Protein AF-A0A5B9DXN9-F1 (afdb_monomer_lite)

pLDDT: mean 84.7, std 13.84, range [28.3, 97.69]

Organism: NCBI:txid582702

Radius of gyration: 28.07 Å; chains: 1; bounding box: 74×49×85 Å

Secondary structure (DSSP, 8-state):
------------EEEEEEEEEE-SSSS-EEEE----S--HHHHHHHHHHHHHHHT-S--EEEEES-TTSHHHHHHHHHTT-S-TTTTSHHHHHHHHHHHHHHHHHHHHHHH-TTS-------EEEEEEEEEETTEEEEEEEEEEEEEEEETTTTEEEEEE-SSS--EEEEEEEE-TTS-EEEEEEEESSSS--HIIIIIIS-EEESS-HHHHHHHHHHHHHHHHTTHHHH-HHHHHHHHHHHHHHHTS-S-EEHHHHHIIIIIT---SSHHHHHHHHHHHHHHHTHHHHHT--SEE---GGG-S-PEEEEEEETTEEEEEETT-TTGGGTEEEEE-TTS-EEEEE--TTTGGGS----TT--

Foldseek 3Di:
DDDPPPDPPPWFWLEKWKWKAFQDDPDGDTGTDPCVPPDVVVVVLVVVVVVVVVPDLAWFWWDAPDCPDLLNVLLLLCLVPVYCVVSVSVVSLSVLVNVLVNVVVVVVCVVPVDDDDDPTFTWMWMWIWIDDDQWIKIKIKTWTWDWDQDPVVRDIDTGADSPPIFMKMWMWIQHNVRDTDIIIIDGPDLDPDCSVCCRSNNIDGPDALLRLLLQLLVLLLVLLVVVCVVDVVLNVQLNVLSLVVLLAQDKDQQLVVLCVRQVPDDDPDDVVVVCSVVSSVVSSCCCVVRVHGRIHGRDNVSHQWDWDWDDPDPPDIDIDTDPDPPCCVAWHWDAQPVRHIDIDGPDVPCCVVDDDDDSPDD

Sequence (362 aa):
MNSVATVPMGIKIFSSTLHHIVLEGTSPSCTAVDTSAKHAALETYLDQLRQEIEARPQSRAYQLVSTTTEFATCLQATSKALDLTVNGLHDVLANRLFRTEVDAEEKYQNLRRKEHGNHLKKGSFVQILYADGADITYLGIKVEHERFLDEVNFTFRTGLGEEHKIYKACKVTVKADGTIGSVLVFDTNATPAVYWWKQMWELSPLRSDAFNTERAIKAVVKALAPIKKLSSSDYTLLRNTTIAAFKQSTPMRFDDFVTRTFANYEPLHEPLREKLPELTTKLRALPETKGFDGDFTPVPSAVPFHRVKVDVGNGVEISYDEGMSGLSSKIWASRMRDGRPVLVLDAPDAAKKFPEKLWDEA

Structure (mmCIF, N/CA/C/O backbone):
data_AF-A0A5B9DXN9-F1
#
_entry.id   AF-A0A5B9DXN9-F1
#
loop_
_atom_site.group_PDB
_atom_site.id
_atom_site.type_symbol
_atom_site.label_atom_id
_atom_site.label_alt_id
_atom_site.label_comp_id
_atom_site.label_asym_id
_atom_site.label_entity_id
_atom_site.label_seq_id
_atom_site.pdbx_PDB_ins_code
_atom_site.Cartn_x
_atom_site.Cartn_y
_atom_site.Cartn_z
_atom_site.occupancy
_atom_site.B_iso_or_equiv
_atom_site.auth_seq_id
_atom_site.auth_comp_id
_atom_site.auth_asym_id
_atom_site.auth_atom_id
_atom_site.pdbx_PDB_model_num
ATOM 1 N N . MET A 1 1 ? 16.938 32.667 17.013 1.00 35.41 1 MET A N 1
ATOM 2 C CA . MET A 1 1 ? 17.897 31.621 16.599 1.00 35.41 1 MET A CA 1
ATOM 3 C C . MET A 1 1 ? 17.384 31.051 15.296 1.00 35.41 1 MET A C 1
ATOM 5 O O . MET A 1 1 ? 16.265 30.557 15.268 1.00 35.41 1 MET A O 1
ATOM 9 N N . ASN A 1 2 ? 18.137 31.259 14.219 1.00 29.23 2 ASN A N 1
ATOM 10 C CA . ASN A 1 2 ? 17.716 30.935 12.861 1.00 29.23 2 ASN A CA 1
ATOM 11 C C . ASN A 1 2 ? 17.572 29.420 12.704 1.00 29.23 2 ASN A C 1
ATOM 13 O O . ASN A 1 2 ? 18.536 28.679 12.879 1.00 29.23 2 ASN A O 1
ATOM 17 N N . SER A 1 3 ? 16.355 28.988 12.381 1.00 28.30 3 SER A N 1
ATOM 18 C CA . SER A 1 3 ? 16.062 27.643 11.901 1.00 28.30 3 SER A CA 1
ATOM 19 C C . SER A 1 3 ? 16.788 27.473 10.568 1.00 28.30 3 SER A C 1
ATOM 21 O O . SER A 1 3 ? 16.412 28.087 9.569 1.00 28.30 3 SER A O 1
ATOM 23 N N . VAL A 1 4 ? 17.855 26.678 10.572 1.00 31.52 4 VAL A N 1
ATOM 24 C CA . VAL A 1 4 ? 18.494 26.189 9.353 1.00 31.52 4 VAL A CA 1
ATOM 25 C C . VAL A 1 4 ? 17.459 25.314 8.659 1.00 31.52 4 VAL A C 1
ATOM 27 O O . VAL A 1 4 ? 17.190 24.200 9.099 1.00 31.52 4 VAL A O 1
ATOM 30 N N . ALA A 1 5 ? 16.840 25.845 7.607 1.00 31.92 5 ALA A N 1
ATOM 31 C CA . ALA A 1 5 ? 16.089 25.033 6.670 1.00 31.92 5 ALA A CA 1
ATOM 32 C C . ALA A 1 5 ? 17.080 24.034 6.064 1.00 31.92 5 ALA A C 1
ATOM 34 O O . ALA A 1 5 ? 17.972 24.408 5.301 1.00 31.92 5 ALA A O 1
ATOM 35 N N . THR A 1 6 ? 16.974 22.772 6.468 1.00 28.53 6 THR A N 1
ATOM 36 C CA . THR A 1 6 ? 17.652 21.665 5.805 1.00 28.53 6 THR A CA 1
ATOM 37 C C . THR A 1 6 ? 17.134 21.610 4.376 1.00 28.53 6 THR A C 1
ATOM 39 O O . THR A 1 6 ? 16.012 21.175 4.130 1.00 28.53 6 THR A O 1
ATOM 42 N N . VAL A 1 7 ? 17.945 22.096 3.435 1.00 30.03 7 VAL A N 1
ATOM 43 C CA . VAL A 1 7 ? 17.778 21.807 2.010 1.00 30.03 7 VAL A CA 1
ATOM 44 C C . VAL A 1 7 ? 17.730 20.280 1.891 1.00 30.03 7 VAL A C 1
ATOM 46 O O . VAL A 1 7 ? 18.654 19.631 2.393 1.00 30.03 7 VAL A O 1
ATOM 49 N N . PRO A 1 8 ? 16.683 19.677 1.301 1.00 37.50 8 PRO A N 1
ATOM 50 C CA . PRO A 1 8 ? 16.667 18.238 1.090 1.00 37.50 8 PRO A CA 1
ATOM 51 C C . PRO A 1 8 ? 17.896 17.892 0.247 1.00 37.50 8 PRO A C 1
ATOM 53 O O . PRO A 1 8 ? 18.073 18.459 -0.832 1.00 37.50 8 PRO A O 1
ATOM 56 N N . MET A 1 9 ? 18.779 17.019 0.744 1.00 41.84 9 MET A N 1
ATOM 57 C CA . MET A 1 9 ? 19.831 16.449 -0.098 1.00 41.84 9 MET A CA 1
ATOM 58 C C . MET A 1 9 ? 19.139 15.838 -1.317 1.00 41.84 9 MET A C 1
ATOM 60 O O . MET A 1 9 ? 18.334 14.921 -1.167 1.00 41.84 9 MET A O 1
ATOM 64 N N . GLY A 1 10 ? 19.402 16.385 -2.505 1.00 55.44 10 GLY A N 1
ATOM 65 C CA . GLY A 1 10 ? 18.829 15.871 -3.742 1.00 55.44 10 GLY A CA 1
ATOM 66 C C . GLY A 1 10 ? 19.171 14.392 -3.888 1.00 55.44 10 GLY A C 1
ATOM 67 O O . GLY A 1 10 ? 20.338 14.006 -3.786 1.00 55.44 10 GLY A O 1
ATOM 68 N N . ILE A 1 11 ? 18.150 13.565 -4.092 1.00 65.94 11 ILE A N 1
ATOM 69 C CA . ILE A 1 11 ? 18.313 12.134 -4.332 1.00 65.94 11 ILE A CA 1
ATOM 70 C C . ILE A 1 11 ? 19.124 11.949 -5.617 1.00 65.94 11 ILE A C 1
ATOM 72 O O . ILE A 1 11 ? 18.775 12.467 -6.678 1.00 65.94 11 ILE A O 1
ATOM 76 N N . LYS A 1 12 ? 20.246 11.233 -5.518 1.00 79.88 12 LYS A N 1
ATOM 77 C CA . LYS A 1 12 ? 21.150 10.997 -6.647 1.00 79.88 12 LYS A CA 1
ATOM 78 C C . LYS A 1 12 ? 20.687 9.764 -7.418 1.00 79.88 12 LYS A C 1
ATOM 80 O O . LYS A 1 12 ? 20.882 8.643 -6.951 1.00 79.88 12 LYS A O 1
ATOM 85 N N . ILE A 1 13 ? 20.116 9.966 -8.604 1.00 84.69 13 ILE A N 1
ATOM 86 C CA . ILE A 1 13 ? 19.835 8.879 -9.551 1.00 84.69 13 ILE A CA 1
ATOM 87 C C . ILE A 1 13 ? 21.163 8.394 -10.143 1.00 84.69 13 ILE A C 1
ATOM 89 O O . ILE A 1 13 ? 21.955 9.187 -10.651 1.00 84.69 13 ILE A O 1
ATOM 93 N N . PHE A 1 14 ? 21.422 7.092 -10.042 1.00 86.19 14 PHE A N 1
ATOM 94 C CA . PHE A 1 14 ? 22.599 6.442 -10.616 1.00 86.19 14 PHE A CA 1
ATOM 95 C C . PHE A 1 14 ? 22.362 6.024 -12.065 1.00 86.19 14 PHE A C 1
ATOM 97 O O . PHE A 1 14 ? 23.221 6.238 -12.913 1.00 86.19 14 PHE A O 1
ATOM 104 N N . SER A 1 15 ? 21.203 5.426 -12.343 1.00 89.31 15 SER A N 1
ATOM 105 C CA . SER A 1 15 ? 20.877 4.870 -13.654 1.00 89.31 15 SER A CA 1
ATOM 106 C C . SER A 1 15 ? 19.364 4.766 -13.819 1.00 89.31 15 SER A C 1
ATOM 108 O O . SER A 1 15 ? 18.650 4.460 -12.861 1.00 89.31 15 SER A O 1
ATOM 110 N N . SER A 1 16 ? 18.869 5.012 -15.030 1.00 90.94 16 SER A N 1
ATOM 111 C CA . SER A 1 16 ? 17.470 4.795 -15.390 1.00 90.94 16 SER A CA 1
ATOM 112 C C . SER A 1 16 ? 17.365 4.190 -16.782 1.00 90.94 16 SER A C 1
ATOM 114 O O . SER A 1 16 ? 18.140 4.545 -17.664 1.00 90.94 16 SER A O 1
ATOM 116 N N . THR A 1 17 ? 16.392 3.308 -16.990 1.00 92.25 17 THR A N 1
ATOM 117 C CA . THR A 1 17 ? 16.105 2.702 -18.300 1.00 92.25 17 THR A CA 1
ATOM 118 C C . THR A 1 17 ? 14.606 2.695 -18.565 1.00 92.25 17 THR A C 1
ATOM 120 O O . THR A 1 17 ? 13.801 2.723 -17.627 1.00 92.25 17 THR A O 1
ATOM 123 N N . LEU A 1 18 ? 14.238 2.676 -19.845 1.00 93.44 18 LEU A N 1
ATOM 124 C CA . LEU A 1 18 ? 12.853 2.641 -20.289 1.00 93.44 18 LEU A CA 1
ATOM 125 C C . LEU A 1 18 ? 12.692 1.609 -21.405 1.00 93.44 18 LEU A C 1
ATOM 127 O O . LEU A 1 18 ? 13.433 1.622 -22.386 1.00 93.44 18 LEU A O 1
ATOM 131 N N . HIS A 1 19 ? 11.674 0.763 -21.284 1.00 94.69 19 HIS A N 1
ATOM 132 C CA . HIS A 1 19 ? 11.252 -0.167 -22.328 1.00 94.69 19 HIS A CA 1
ATOM 133 C C . HIS A 1 19 ? 9.804 0.091 -22.706 1.00 94.69 19 HIS A C 1
ATOM 135 O O . HIS A 1 19 ? 8.950 0.247 -21.834 1.00 94.69 19 HIS A O 1
ATOM 141 N N . HIS A 1 20 ? 9.507 0.079 -24.000 1.00 93.00 20 HIS A N 1
ATOM 142 C CA . HIS A 1 20 ? 8.130 -0.017 -24.466 1.00 93.00 20 HIS A CA 1
ATOM 143 C C . HIS A 1 20 ? 7.662 -1.464 -24.393 1.00 93.00 20 HIS A C 1
ATOM 145 O O . HIS A 1 20 ? 8.312 -2.369 -24.919 1.00 93.00 20 HIS A O 1
ATOM 151 N N . ILE A 1 21 ? 6.507 -1.653 -23.762 1.00 91.38 21 ILE A N 1
ATOM 152 C CA . ILE A 1 21 ? 5.811 -2.928 -23.659 1.00 91.38 21 ILE A CA 1
ATOM 153 C C . ILE A 1 21 ? 4.545 -2.815 -24.502 1.00 91.38 21 ILE A C 1
ATOM 155 O O . ILE A 1 21 ? 3.635 -2.038 -24.197 1.00 91.38 21 ILE A O 1
ATOM 159 N N . VAL A 1 22 ? 4.504 -3.579 -25.590 1.00 88.12 22 VAL A N 1
ATOM 160 C CA . VAL A 1 22 ? 3.376 -3.614 -26.520 1.00 88.12 22 VAL A CA 1
ATOM 161 C C . VAL A 1 22 ? 2.831 -5.032 -26.551 1.00 88.12 22 VAL A C 1
ATOM 163 O O . VAL A 1 22 ? 3.507 -5.947 -27.013 1.00 88.12 22 VAL A O 1
ATOM 166 N N . LEU A 1 23 ? 1.612 -5.209 -26.043 1.00 82.94 23 LEU A N 1
ATOM 167 C CA . LEU A 1 23 ? 0.975 -6.524 -25.920 1.00 82.94 23 LEU A CA 1
ATOM 168 C C . LEU A 1 23 ? 0.075 -6.888 -27.109 1.00 82.94 23 LEU A C 1
ATOM 170 O O . LEU A 1 23 ? -0.263 -8.054 -27.264 1.00 82.94 23 LEU A O 1
ATOM 174 N N . GLU A 1 24 ? -0.306 -5.930 -27.959 1.00 71.19 24 GLU A N 1
ATOM 175 C CA . GLU A 1 24 ? -1.212 -6.196 -29.085 1.00 71.19 24 GLU A CA 1
ATOM 176 C C . GLU A 1 24 ? -0.649 -5.760 -30.447 1.00 71.19 24 GLU A C 1
ATOM 178 O O . GLU A 1 24 ? 0.327 -5.013 -30.547 1.00 71.19 24 GLU A O 1
ATOM 183 N N . GLY A 1 25 ? -1.329 -6.207 -31.507 1.00 62.28 25 GLY A N 1
ATOM 184 C CA . GLY A 1 25 ? -0.896 -6.123 -32.899 1.00 62.28 25 GLY A CA 1
ATOM 185 C C . GLY A 1 25 ? -0.361 -7.468 -33.389 1.00 62.28 25 GLY A C 1
ATOM 186 O O . GLY A 1 25 ? -0.324 -8.448 -32.652 1.00 62.28 25 GLY A O 1
ATOM 187 N N . THR A 1 26 ? 0.082 -7.529 -34.644 1.00 58.78 26 THR A N 1
ATOM 188 C CA . THR A 1 26 ? 0.712 -8.736 -35.216 1.00 58.78 26 THR A CA 1
ATOM 189 C C . THR A 1 26 ? 2.102 -9.022 -34.639 1.00 58.78 26 THR A C 1
ATOM 191 O O . THR A 1 26 ? 2.708 -10.037 -34.973 1.00 58.78 26 THR A O 1
ATOM 194 N N . SER A 1 27 ? 2.632 -8.118 -33.810 1.00 73.81 27 SER A N 1
ATOM 195 C CA . SER A 1 27 ? 3.999 -8.173 -33.292 1.00 73.81 27 SER A CA 1
ATOM 196 C C . SER A 1 27 ? 4.069 -7.640 -31.854 1.00 73.81 27 SER A C 1
ATOM 198 O O . SER A 1 27 ? 4.521 -6.512 -31.652 1.00 73.81 27 SER A O 1
ATOM 200 N N . PRO A 1 28 ? 3.615 -8.416 -30.850 1.00 84.50 28 PRO A N 1
ATOM 201 C CA . PRO A 1 28 ? 3.902 -8.131 -29.447 1.00 84.50 28 PRO A CA 1
ATOM 202 C C . PRO A 1 28 ? 5.409 -7.972 -29.234 1.00 84.50 28 PRO A C 1
ATOM 204 O O . PRO A 1 28 ? 6.202 -8.738 -29.786 1.00 84.50 28 PRO A O 1
ATOM 207 N N . SER A 1 29 ? 5.818 -6.976 -28.453 1.00 90.00 29 SER A N 1
ATOM 208 C CA . SER A 1 29 ? 7.234 -6.642 -28.321 1.00 90.00 29 SER A CA 1
ATOM 209 C C . SER A 1 29 ? 7.581 -5.982 -26.993 1.00 90.00 29 SER A C 1
ATOM 211 O O . SER A 1 29 ? 6.808 -5.188 -26.452 1.00 90.00 29 SER A O 1
ATOM 213 N N . CYS A 1 30 ? 8.808 -6.240 -26.549 1.00 94.12 30 CYS A N 1
ATOM 214 C CA . CYS A 1 30 ? 9.506 -5.503 -25.507 1.00 94.12 30 CYS A CA 1
ATOM 215 C C . CYS A 1 30 ? 10.743 -4.858 -26.135 1.00 94.12 30 CYS A C 1
ATOM 217 O O . CYS A 1 30 ? 11.644 -5.568 -26.577 1.00 94.12 30 CYS A O 1
ATOM 219 N N . THR A 1 31 ? 10.781 -3.529 -26.216 1.00 93.75 31 THR A N 1
ATOM 220 C CA . THR A 1 31 ? 11.870 -2.807 -26.894 1.00 93.75 31 THR A CA 1
ATOM 221 C C . THR A 1 31 ? 12.465 -1.748 -25.984 1.00 93.75 31 THR A C 1
ATOM 223 O O . THR A 1 31 ? 11.734 -0.878 -25.505 1.00 93.75 31 THR A O 1
ATOM 226 N N . ALA A 1 32 ? 13.781 -1.798 -25.776 1.00 92.06 32 ALA A N 1
ATOM 227 C CA . ALA A 1 32 ? 14.508 -0.740 -25.086 1.00 92.06 32 ALA A CA 1
ATOM 228 C C . ALA A 1 32 ? 14.381 0.577 -25.862 1.00 92.06 32 ALA A C 1
ATOM 230 O O . ALA A 1 32 ? 14.448 0.598 -27.094 1.00 92.06 32 ALA A O 1
ATOM 231 N N . VAL A 1 33 ? 14.172 1.670 -25.137 1.00 89.88 33 VAL A N 1
ATOM 232 C CA . VAL A 1 33 ? 14.182 3.020 -25.693 1.00 89.88 33 VAL A CA 1
ATOM 233 C C . VAL A 1 33 ? 15.567 3.600 -25.479 1.00 89.88 33 VAL A C 1
ATOM 235 O O . VAL A 1 33 ? 16.103 3.551 -24.374 1.00 89.88 33 VAL A O 1
ATOM 238 N N . ASP A 1 34 ? 16.147 4.145 -26.545 1.00 83.19 34 ASP A N 1
ATOM 239 C CA . ASP A 1 34 ? 17.424 4.835 -26.452 1.00 83.19 34 ASP A CA 1
ATOM 240 C C . ASP A 1 34 ? 17.248 6.141 -25.667 1.00 83.19 34 ASP A C 1
ATOM 242 O O . ASP A 1 34 ? 16.656 7.107 -26.147 1.00 83.19 34 ASP A O 1
ATOM 246 N N . THR A 1 35 ? 17.744 6.144 -24.432 1.00 73.69 35 THR A N 1
ATOM 247 C CA . THR A 1 35 ? 17.778 7.311 -23.544 1.00 73.69 35 THR A CA 1
ATOM 248 C C . THR A 1 35 ? 19.193 7.878 -23.408 1.00 73.69 35 THR A C 1
ATOM 250 O O . THR A 1 35 ? 19.470 8.605 -22.455 1.00 73.69 35 THR A O 1
ATOM 253 N N . SER A 1 36 ? 20.119 7.519 -24.309 1.00 67.50 36 SER A N 1
ATOM 254 C CA . SER A 1 36 ? 21.512 7.988 -24.272 1.00 67.50 36 SER A CA 1
ATOM 255 C C . SER A 1 36 ? 21.623 9.500 -24.487 1.00 67.50 36 SER A C 1
ATOM 257 O O . SER A 1 36 ? 22.488 10.158 -23.902 1.00 67.50 36 SER A O 1
ATOM 259 N N . ALA A 1 37 ? 20.705 10.077 -25.266 1.00 66.81 37 ALA A N 1
ATOM 260 C CA . ALA A 1 37 ? 20.494 11.512 -25.296 1.00 66.81 37 ALA A CA 1
ATOM 261 C C . ALA A 1 37 ? 19.808 11.938 -23.990 1.00 66.81 37 ALA A C 1
ATOM 263 O O . ALA A 1 37 ? 18.698 11.503 -23.683 1.00 66.81 37 ALA A O 1
ATOM 264 N N . LYS A 1 38 ? 20.456 12.810 -23.208 1.00 63.28 38 LYS A N 1
ATOM 265 C CA . LYS A 1 38 ? 19.827 13.400 -22.020 1.00 63.28 38 LYS A CA 1
ATOM 266 C C . LYS A 1 38 ? 18.594 14.198 -22.433 1.00 63.28 38 LYS A C 1
ATOM 268 O O . LYS A 1 38 ? 18.701 15.311 -22.949 1.00 63.28 38 LYS A O 1
ATOM 273 N N . HIS A 1 39 ? 17.421 13.631 -22.191 1.00 76.62 39 HIS A N 1
ATOM 274 C CA . HIS A 1 39 ? 16.145 14.287 -22.424 1.00 76.62 39 HIS A CA 1
ATOM 275 C C . HIS A 1 39 ? 15.669 14.918 -21.116 1.00 76.62 39 HIS A C 1
ATOM 277 O O . HIS A 1 39 ? 15.079 14.237 -20.281 1.00 76.62 39 HIS A O 1
ATOM 283 N N . ALA A 1 40 ? 15.890 16.225 -20.946 1.00 80.19 40 ALA A N 1
ATOM 284 C CA . ALA A 1 40 ? 15.520 16.948 -19.721 1.00 80.19 40 ALA A CA 1
ATOM 285 C C . ALA A 1 40 ? 14.042 16.745 -19.315 1.00 80.19 40 ALA A C 1
ATOM 287 O O . ALA A 1 40 ? 13.725 16.629 -18.131 1.00 80.19 40 ALA A O 1
ATOM 288 N N . ALA A 1 41 ? 13.139 16.639 -20.297 1.00 83.06 41 ALA A N 1
ATOM 289 C CA . ALA A 1 41 ? 11.724 16.355 -20.054 1.00 83.06 41 ALA A CA 1
ATOM 290 C C . ALA A 1 41 ? 11.490 14.947 -19.473 1.00 83.06 41 ALA A C 1
ATOM 292 O O . ALA A 1 41 ? 10.690 14.790 -18.555 1.00 83.06 41 ALA A O 1
ATOM 293 N N . LEU A 1 42 ? 12.214 13.934 -19.963 1.00 82.94 42 LEU A N 1
ATOM 294 C CA . LEU A 1 42 ?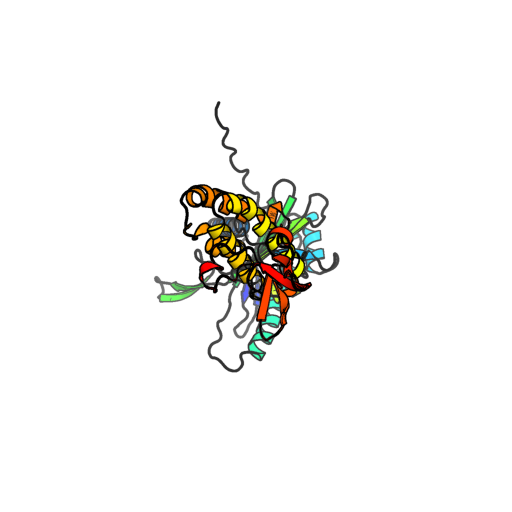 12.125 12.571 -19.438 1.00 82.94 42 LEU A CA 1
ATOM 295 C C . LEU A 1 42 ? 12.680 12.502 -18.012 1.00 82.94 42 LEU A C 1
ATOM 297 O O . LEU A 1 42 ? 12.038 11.921 -17.148 1.00 82.94 42 LEU A O 1
ATOM 301 N N . GLU A 1 43 ? 13.827 13.129 -17.741 1.00 83.56 43 GLU A N 1
ATOM 302 C CA . GLU A 1 43 ? 14.398 13.182 -16.385 1.00 83.56 43 GLU A CA 1
ATOM 303 C C . GLU A 1 43 ? 13.428 13.843 -15.390 1.00 83.56 43 GLU A C 1
ATOM 305 O O . GLU A 1 43 ? 13.188 13.306 -14.309 1.00 83.56 43 GLU A O 1
ATOM 310 N N . THR A 1 44 ? 12.801 14.956 -15.790 1.00 87.44 44 THR A N 1
ATOM 311 C CA . THR A 1 44 ? 11.779 15.648 -14.984 1.00 87.44 44 THR A CA 1
ATOM 312 C C . THR A 1 44 ? 10.579 14.744 -14.703 1.00 87.44 44 THR A C 1
ATOM 314 O O . THR A 1 44 ? 10.150 14.618 -13.557 1.00 87.44 44 THR A O 1
ATOM 317 N N . TYR A 1 45 ? 10.064 14.071 -15.735 1.00 88.19 45 TYR A N 1
ATOM 318 C CA . TYR A 1 45 ? 8.947 13.137 -15.606 1.00 88.19 45 TYR A CA 1
ATOM 319 C C . TYR A 1 45 ? 9.263 11.987 -14.638 1.00 88.19 45 TYR A C 1
ATOM 321 O O . TYR A 1 45 ? 8.444 11.640 -13.785 1.00 88.19 45 TYR A O 1
ATOM 329 N N . LEU A 1 46 ? 10.455 11.395 -14.758 1.00 87.50 46 LEU A N 1
ATOM 330 C CA . LEU A 1 46 ? 10.890 10.277 -13.922 1.00 87.50 46 LEU A CA 1
ATOM 331 C C . LEU A 1 46 ? 11.036 10.681 -12.454 1.00 87.50 46 LEU A C 1
ATOM 333 O O . LEU A 1 46 ? 10.629 9.918 -11.577 1.00 87.50 46 LEU A O 1
ATOM 337 N N . ASP A 1 47 ? 11.571 11.873 -12.179 1.00 86.94 47 ASP A N 1
ATOM 338 C CA . ASP A 1 47 ? 11.687 12.361 -10.805 1.00 86.94 47 ASP A CA 1
ATOM 339 C C . ASP A 1 47 ? 10.317 12.677 -10.192 1.00 86.94 47 ASP A C 1
ATOM 341 O O . ASP A 1 47 ? 10.042 12.258 -9.068 1.00 86.94 47 ASP A O 1
ATOM 345 N N . GLN A 1 48 ? 9.410 13.312 -10.942 1.00 89.75 48 GLN A N 1
ATOM 346 C CA . GLN A 1 48 ? 8.034 13.542 -10.487 1.00 89.75 48 GLN A CA 1
ATOM 347 C C . GLN A 1 48 ? 7.304 12.229 -10.182 1.00 89.75 48 GLN A C 1
ATOM 349 O O . GLN A 1 48 ? 6.674 12.103 -9.134 1.00 89.75 48 GLN A O 1
ATOM 354 N N . LEU A 1 49 ? 7.413 11.232 -11.066 1.00 89.62 49 LEU A N 1
ATOM 355 C CA . LEU A 1 49 ? 6.799 9.918 -10.871 1.00 89.62 49 LEU A CA 1
ATOM 356 C C . LEU A 1 49 ? 7.368 9.203 -9.636 1.00 89.62 49 LEU A C 1
ATOM 358 O O . LEU A 1 49 ? 6.618 8.605 -8.864 1.00 89.62 49 LEU A O 1
ATOM 362 N N . ARG A 1 50 ? 8.685 9.289 -9.413 1.00 90.12 50 ARG A N 1
ATOM 363 C CA . ARG A 1 50 ? 9.341 8.757 -8.211 1.00 90.12 50 ARG A CA 1
ATOM 364 C C . ARG A 1 50 ? 8.814 9.434 -6.943 1.00 90.12 50 ARG A C 1
ATOM 366 O O . ARG A 1 50 ? 8.425 8.732 -6.012 1.00 90.12 50 ARG A O 1
ATOM 373 N N . GLN A 1 51 ? 8.773 10.769 -6.917 1.00 89.62 51 GLN A N 1
ATOM 374 C CA . GLN A 1 51 ? 8.258 11.541 -5.781 1.00 89.62 51 GLN A CA 1
ATOM 375 C C . GLN A 1 51 ? 6.791 11.206 -5.489 1.00 89.62 51 GLN A C 1
ATOM 377 O O . GLN A 1 51 ? 6.420 11.024 -4.332 1.00 89.62 51 GLN A O 1
ATOM 382 N N . GLU A 1 52 ? 5.966 11.068 -6.530 1.00 89.94 52 GLU A N 1
ATOM 383 C CA . GLU A 1 52 ? 4.559 10.692 -6.396 1.00 89.94 52 GLU A CA 1
ATOM 384 C C . GLU A 1 52 ? 4.401 9.318 -5.724 1.00 89.94 52 GLU A C 1
ATOM 386 O O . GLU A 1 52 ? 3.609 9.168 -4.794 1.00 89.94 52 GLU A O 1
ATOM 391 N N . ILE A 1 53 ? 5.189 8.325 -6.153 1.00 88.94 53 ILE A N 1
ATOM 392 C CA . ILE A 1 53 ? 5.182 6.976 -5.570 1.00 88.94 53 ILE A CA 1
ATOM 393 C C . ILE A 1 53 ? 5.650 7.008 -4.111 1.00 88.94 53 ILE A C 1
ATOM 395 O O . ILE A 1 53 ? 5.045 6.362 -3.257 1.00 88.94 53 ILE A O 1
ATOM 399 N N . GLU A 1 54 ? 6.715 7.749 -3.807 1.00 86.19 54 GLU A N 1
ATOM 400 C CA . GLU A 1 54 ? 7.273 7.839 -2.453 1.00 86.19 54 GLU A CA 1
ATOM 401 C C . GLU A 1 54 ? 6.368 8.585 -1.470 1.00 86.19 54 GLU A C 1
ATOM 403 O O . GLU A 1 54 ? 6.352 8.250 -0.287 1.00 86.19 54 GLU A O 1
ATOM 408 N N . ALA A 1 55 ? 5.590 9.557 -1.949 1.00 86.50 55 ALA A N 1
ATOM 409 C CA . ALA A 1 55 ? 4.642 10.302 -1.130 1.00 86.50 55 ALA A CA 1
ATOM 410 C C . ALA A 1 55 ? 3.387 9.490 -0.768 1.00 86.50 55 ALA A C 1
ATOM 412 O O . ALA A 1 55 ? 2.603 9.920 0.084 1.00 86.50 55 ALA A O 1
ATOM 413 N N . ARG A 1 56 ? 3.159 8.326 -1.395 1.00 83.56 56 ARG A N 1
ATOM 414 C CA . ARG A 1 56 ? 1.975 7.515 -1.105 1.00 83.56 56 ARG A CA 1
ATOM 415 C C . ARG A 1 56 ? 2.064 6.911 0.304 1.00 83.56 56 ARG A C 1
ATOM 417 O O . ARG A 1 56 ? 2.940 6.086 0.559 1.00 83.56 56 ARG A O 1
ATOM 424 N N . PRO A 1 57 ? 1.094 7.201 1.197 1.00 71.88 57 PRO A N 1
ATOM 425 C CA . PRO A 1 57 ? 1.019 6.558 2.517 1.00 71.88 57 PRO A CA 1
ATOM 426 C C . PRO A 1 57 ? 0.669 5.065 2.409 1.00 71.88 57 PRO A C 1
ATOM 428 O O . PRO A 1 57 ? 0.800 4.292 3.357 1.00 71.88 57 PRO A O 1
ATOM 431 N N . GLN A 1 58 ? 0.182 4.671 1.237 1.00 69.12 58 GLN A N 1
ATOM 432 C CA . GLN A 1 58 ? -0.228 3.328 0.890 1.00 69.12 58 GLN A CA 1
ATOM 433 C C . GLN A 1 58 ? 0.992 2.496 0.561 1.00 69.12 58 GLN A C 1
ATOM 435 O O . GLN A 1 58 ? 1.682 2.733 -0.428 1.00 69.12 58 GLN A O 1
ATOM 440 N N . SER A 1 59 ? 1.235 1.491 1.383 1.00 77.44 59 SER A N 1
ATOM 441 C CA . SER A 1 59 ? 2.154 0.437 1.017 1.00 77.44 59 SER A CA 1
ATOM 442 C C . SER A 1 59 ? 1.748 -0.858 1.691 1.00 77.44 59 SER A C 1
ATOM 444 O O . SER A 1 59 ? 1.284 -0.892 2.839 1.00 77.44 59 SER A O 1
ATOM 446 N N . ARG A 1 60 ? 1.940 -1.941 0.949 1.00 87.38 60 ARG A N 1
ATOM 447 C CA . ARG A 1 60 ? 1.989 -3.281 1.504 1.00 87.38 60 ARG A CA 1
ATOM 448 C C . ARG A 1 60 ? 3.436 -3.740 1.476 1.00 87.38 60 ARG A C 1
ATOM 450 O O . ARG A 1 60 ? 4.103 -3.596 0.451 1.00 87.38 60 ARG A O 1
ATOM 457 N N . ALA A 1 61 ? 3.913 -4.256 2.606 1.00 90.94 61 ALA A N 1
ATOM 458 C CA . ALA A 1 61 ? 5.261 -4.784 2.715 1.00 90.94 61 ALA A CA 1
ATOM 459 C C . ALA A 1 61 ? 5.323 -6.221 2.192 1.00 90.94 61 ALA A C 1
ATOM 461 O O . ALA A 1 61 ? 4.447 -7.051 2.462 1.00 90.94 61 ALA A O 1
ATOM 462 N N . TYR A 1 62 ? 6.392 -6.519 1.469 1.00 94.06 62 TYR A N 1
ATOM 463 C CA . TYR A 1 62 ? 6.650 -7.821 0.876 1.00 94.06 62 TYR A CA 1
ATOM 464 C C . TYR A 1 62 ? 8.039 -8.325 1.253 1.00 94.06 62 TYR A C 1
ATOM 466 O O . TYR A 1 62 ? 8.875 -7.597 1.786 1.00 94.06 62 TYR A O 1
ATOM 474 N N . GLN A 1 63 ? 8.268 -9.594 0.952 1.00 94.62 63 GLN A N 1
ATOM 475 C CA . GLN A 1 63 ? 9.571 -10.235 1.002 1.00 94.62 63 GLN A CA 1
ATOM 476 C C . GLN A 1 63 ? 9.743 -11.124 -0.230 1.00 94.62 63 GLN A C 1
ATOM 478 O O . GLN A 1 63 ? 8.761 -11.657 -0.759 1.00 94.62 63 GLN A O 1
ATOM 483 N N . LEU A 1 64 ? 10.987 -11.301 -0.670 1.00 94.69 64 LEU A N 1
ATOM 484 C CA . LEU A 1 64 ? 11.324 -12.285 -1.696 1.00 94.69 64 LEU A CA 1
ATOM 485 C C . LEU A 1 64 ? 10.913 -13.683 -1.229 1.00 94.69 64 LEU A C 1
ATOM 487 O O . LEU A 1 64 ? 11.110 -14.035 -0.065 1.00 94.69 64 LEU A O 1
ATOM 491 N N . VAL A 1 65 ? 10.367 -14.495 -2.135 1.00 95.12 65 VAL A N 1
ATOM 492 C CA . VAL A 1 65 ? 10.054 -15.900 -1.813 1.00 95.12 65 VAL A CA 1
ATOM 493 C C . VAL A 1 65 ? 11.313 -16.757 -1.659 1.00 95.12 65 VAL A C 1
ATOM 495 O O . VAL A 1 65 ? 11.294 -17.746 -0.933 1.00 95.12 65 VAL A O 1
ATOM 498 N N . SER A 1 66 ? 12.406 -16.385 -2.332 1.00 93.06 66 SER A N 1
ATOM 499 C CA . SER A 1 66 ? 13.730 -16.998 -2.203 1.00 93.06 66 SER A CA 1
ATOM 500 C C . SER A 1 66 ? 14.816 -15.995 -2.605 1.00 93.06 66 SER A C 1
ATOM 502 O O . SER A 1 66 ? 14.581 -15.089 -3.400 1.00 93.06 66 SER A O 1
ATOM 504 N N . THR A 1 67 ? 16.032 -16.171 -2.094 1.00 89.56 67 THR A N 1
ATOM 505 C CA . THR A 1 67 ? 17.212 -15.371 -2.469 1.00 89.56 67 THR A CA 1
ATOM 506 C C . THR A 1 67 ? 17.803 -15.756 -3.831 1.00 89.56 67 THR A C 1
ATOM 508 O O . THR A 1 67 ? 18.734 -15.102 -4.295 1.00 89.56 67 THR A O 1
ATOM 511 N N . THR A 1 68 ? 17.274 -16.806 -4.466 1.00 91.88 68 THR A N 1
ATOM 512 C CA . THR A 1 68 ? 17.768 -17.384 -5.731 1.00 91.88 68 THR A CA 1
ATOM 513 C C . THR A 1 68 ? 16.785 -17.264 -6.898 1.00 91.88 68 THR A C 1
ATOM 515 O O . THR A 1 68 ? 16.989 -17.875 -7.943 1.00 91.88 68 THR A O 1
ATOM 518 N N . THR A 1 69 ? 15.694 -16.519 -6.725 1.00 93.88 69 THR A N 1
ATOM 519 C CA . THR A 1 69 ? 14.746 -16.219 -7.811 1.00 93.88 69 THR A CA 1
ATOM 520 C C . THR A 1 69 ? 15.372 -15.306 -8.873 1.00 93.88 69 THR A C 1
ATOM 522 O O . THR A 1 69 ? 16.327 -14.599 -8.550 1.00 93.88 69 THR A O 1
ATOM 525 N N . GLU A 1 70 ? 14.803 -15.234 -10.082 1.00 93.00 70 GLU A N 1
ATOM 526 C CA . GLU A 1 70 ? 15.302 -14.357 -11.160 1.00 93.00 70 GLU A CA 1
ATOM 527 C C . GLU A 1 70 ? 15.392 -12.897 -10.685 1.00 93.00 70 GLU A C 1
ATOM 529 O O . GLU A 1 70 ? 16.445 -12.272 -10.818 1.00 93.00 70 GLU A O 1
ATOM 534 N N . PHE A 1 71 ? 14.349 -12.383 -10.018 1.00 93.50 71 PHE A N 1
ATOM 535 C CA . PHE A 1 71 ? 14.356 -11.022 -9.481 1.00 93.50 71 PHE A CA 1
ATOM 536 C C . PHE A 1 71 ? 15.410 -10.820 -8.384 1.00 93.50 71 PHE A C 1
ATOM 538 O O . PHE A 1 71 ? 16.154 -9.841 -8.414 1.00 93.50 71 PHE A O 1
ATOM 545 N N . ALA A 1 72 ? 15.529 -11.755 -7.437 1.00 91.50 72 ALA A N 1
ATOM 546 C CA . ALA A 1 72 ? 16.550 -11.695 -6.385 1.00 91.50 72 ALA A CA 1
ATOM 547 C C . ALA A 1 72 ? 17.983 -11.693 -6.946 1.00 91.50 72 ALA A C 1
ATOM 549 O O . ALA A 1 72 ? 18.821 -10.911 -6.496 1.00 91.50 72 ALA A O 1
ATOM 550 N N . THR A 1 73 ? 18.268 -12.538 -7.940 1.00 89.81 73 THR A N 1
ATOM 551 C CA . THR A 1 73 ? 19.580 -12.595 -8.598 1.00 89.81 73 THR A CA 1
ATOM 552 C C . THR A 1 73 ? 19.872 -11.311 -9.371 1.00 89.81 73 THR A C 1
ATOM 554 O O . THR A 1 73 ? 20.986 -10.792 -9.292 1.00 89.81 73 THR A O 1
ATOM 557 N N . CYS A 1 74 ? 18.867 -10.751 -10.049 1.00 89.56 74 CYS A N 1
ATOM 558 C CA . CYS A 1 74 ? 18.949 -9.428 -10.660 1.00 89.56 74 CYS A CA 1
ATOM 559 C C . CYS A 1 74 ? 19.304 -8.352 -9.623 1.00 89.56 74 CYS A C 1
ATOM 561 O O . CYS A 1 74 ? 20.300 -7.654 -9.789 1.00 89.56 74 CYS A O 1
ATOM 563 N N . LEU A 1 75 ? 18.565 -8.256 -8.514 1.00 88.50 75 LEU A N 1
ATOM 564 C CA . LEU A 1 75 ? 18.846 -7.284 -7.451 1.00 88.50 75 LEU A CA 1
ATOM 565 C C . LEU A 1 75 ? 20.262 -7.433 -6.875 1.00 88.50 75 LEU A C 1
ATOM 567 O O . LEU A 1 75 ? 20.940 -6.442 -6.643 1.00 88.50 75 LEU A O 1
ATOM 571 N N . GLN A 1 76 ? 20.770 -8.653 -6.700 1.00 84.75 76 GLN A N 1
ATOM 572 C CA . GLN A 1 76 ? 22.149 -8.849 -6.236 1.00 84.75 76 GLN A CA 1
ATOM 573 C C . GLN A 1 76 ? 23.188 -8.285 -7.215 1.00 84.75 76 GLN A C 1
ATOM 575 O O . GLN A 1 76 ? 24.257 -7.848 -6.785 1.00 84.75 76 GLN A O 1
ATOM 580 N N . ALA A 1 77 ? 22.901 -8.248 -8.519 1.00 82.06 77 ALA A N 1
ATOM 581 C CA . ALA A 1 77 ? 23.798 -7.657 -9.507 1.00 82.06 77 ALA A CA 1
ATOM 582 C C . ALA A 1 77 ? 23.924 -6.130 -9.356 1.00 82.06 77 ALA A C 1
ATOM 584 O O . ALA A 1 77 ? 24.979 -5.584 -9.686 1.00 82.06 77 ALA A O 1
ATOM 585 N N . THR A 1 78 ? 22.923 -5.442 -8.786 1.00 78.50 78 THR A N 1
ATOM 586 C CA . THR A 1 78 ? 23.008 -3.988 -8.548 1.00 78.50 78 THR A CA 1
ATOM 587 C C . THR A 1 78 ? 24.052 -3.634 -7.496 1.00 78.50 78 THR A C 1
ATOM 589 O O . THR A 1 78 ? 24.615 -2.546 -7.546 1.00 78.50 78 THR A O 1
ATOM 592 N N . SER A 1 79 ? 24.373 -4.555 -6.579 1.00 73.94 79 SER A N 1
ATOM 593 C CA . SER A 1 79 ? 25.463 -4.357 -5.611 1.00 73.94 79 SER A CA 1
ATOM 594 C C . SER A 1 79 ? 26.849 -4.312 -6.272 1.00 73.94 79 SER A C 1
ATOM 596 O O . SER A 1 79 ? 27.775 -3.714 -5.731 1.00 73.94 79 SER A O 1
ATOM 598 N N . LYS A 1 80 ? 26.997 -4.921 -7.458 1.00 77.81 80 LYS A N 1
ATOM 599 C CA . LYS A 1 80 ? 28.268 -5.007 -8.193 1.00 77.81 80 LYS A CA 1
ATOM 600 C C . LYS A 1 80 ? 28.480 -3.831 -9.142 1.00 77.81 80 LYS A C 1
ATOM 602 O O . LYS A 1 80 ? 29.617 -3.424 -9.358 1.00 77.81 80 LYS A O 1
ATOM 607 N N . ALA A 1 81 ? 27.401 -3.309 -9.721 1.00 84.69 81 ALA A N 1
ATOM 608 C CA . ALA A 1 81 ? 27.435 -2.166 -10.622 1.00 84.69 81 ALA A CA 1
ATOM 609 C C . ALA A 1 81 ? 26.158 -1.330 -10.478 1.00 84.69 81 ALA A C 1
ATOM 611 O O . ALA A 1 81 ? 25.049 -1.827 -10.700 1.00 84.69 81 ALA A O 1
ATOM 612 N N . LEU A 1 82 ? 26.337 -0.040 -10.176 1.00 86.62 82 LEU A N 1
ATOM 613 C CA . LEU A 1 82 ? 25.266 0.957 -10.047 1.00 86.62 82 LEU A CA 1
ATOM 614 C C . LEU A 1 82 ? 24.768 1.479 -11.406 1.00 86.62 82 LEU A C 1
ATOM 616 O O . LEU A 1 82 ? 24.374 2.634 -11.530 1.00 86.62 82 LEU A O 1
ATOM 620 N N . ASP A 1 83 ? 24.799 0.631 -12.430 1.00 88.94 83 ASP A N 1
ATOM 621 C CA . ASP A 1 83 ? 24.321 0.944 -13.770 1.00 88.94 83 ASP A CA 1
ATOM 622 C C . ASP A 1 83 ? 23.503 -0.233 -14.302 1.00 88.94 83 ASP A C 1
ATOM 624 O O . ASP A 1 83 ? 24.013 -1.346 -14.463 1.00 88.94 83 ASP A O 1
ATOM 628 N N . LEU A 1 84 ? 22.218 0.028 -14.549 1.00 87.44 84 LEU A N 1
ATOM 629 C CA . LEU A 1 84 ? 21.239 -0.953 -15.007 1.00 87.44 84 LEU A CA 1
ATOM 630 C C . LEU A 1 84 ? 21.569 -1.507 -16.400 1.00 87.44 84 LEU A C 1
ATOM 632 O O . LEU A 1 84 ? 21.195 -2.640 -16.708 1.00 87.44 84 LEU A O 1
ATOM 636 N N . THR A 1 85 ? 22.260 -0.728 -17.237 1.00 86.19 85 THR A N 1
ATOM 637 C CA . THR A 1 85 ? 22.665 -1.153 -18.583 1.00 86.19 85 THR A CA 1
ATOM 638 C C . THR A 1 85 ? 23.862 -2.096 -18.523 1.00 86.19 85 THR A C 1
ATOM 640 O O . THR A 1 85 ? 23.826 -3.176 -19.107 1.00 86.19 85 THR A O 1
ATOM 643 N N . VAL A 1 86 ? 24.872 -1.749 -17.719 1.00 84.56 86 VAL A N 1
ATOM 644 C CA . VAL A 1 86 ? 26.101 -2.539 -17.540 1.00 84.56 86 VAL A CA 1
ATOM 645 C C . VAL A 1 86 ? 25.823 -3.876 -16.856 1.00 84.56 86 VAL A C 1
ATOM 647 O O . VAL A 1 86 ? 26.421 -4.888 -17.215 1.00 84.56 86 VAL A O 1
ATOM 650 N N . ASN A 1 87 ? 24.918 -3.908 -15.875 1.00 81.19 87 ASN A N 1
ATOM 651 C CA . ASN A 1 87 ? 24.592 -5.143 -15.161 1.00 81.19 87 ASN A CA 1
ATOM 652 C C . ASN A 1 87 ? 23.567 -6.035 -15.895 1.00 81.19 87 ASN A C 1
ATOM 654 O O . ASN A 1 87 ? 23.275 -7.128 -15.411 1.00 81.19 87 ASN A O 1
ATOM 658 N N . GLY A 1 88 ? 23.020 -5.590 -17.036 1.00 80.75 88 GLY A N 1
ATOM 659 C CA . GLY A 1 88 ? 22.055 -6.342 -17.852 1.00 80.75 88 GLY A CA 1
ATOM 660 C C . GLY A 1 88 ? 20.689 -6.581 -17.193 1.00 80.75 88 GLY A C 1
ATOM 661 O O . GLY A 1 88 ? 19.824 -7.222 -17.787 1.00 80.75 88 GLY A O 1
ATOM 662 N N . LEU A 1 89 ? 20.467 -6.059 -15.983 1.00 84.31 89 LEU A N 1
ATOM 663 C CA . LEU A 1 89 ? 19.244 -6.258 -15.205 1.00 84.31 89 LEU A CA 1
ATOM 664 C C . LEU A 1 89 ? 18.026 -5.714 -15.942 1.00 84.31 89 LEU A C 1
ATOM 666 O O . LEU A 1 89 ? 16.972 -6.352 -15.944 1.00 84.31 89 LEU A O 1
ATOM 670 N N . HIS A 1 90 ? 18.191 -4.547 -16.567 1.00 89.62 90 HIS A N 1
ATOM 671 C CA . HIS A 1 90 ? 17.094 -3.832 -17.200 1.00 89.62 90 HIS A CA 1
ATOM 672 C C . HIS A 1 90 ? 16.363 -4.684 -18.245 1.00 89.62 90 HIS A C 1
ATOM 674 O O . HIS A 1 90 ? 15.138 -4.789 -18.183 1.00 89.62 90 HIS A O 1
ATOM 680 N N . ASP A 1 91 ? 17.098 -5.332 -19.148 1.00 93.06 91 ASP A N 1
ATOM 681 C CA . ASP A 1 91 ? 16.530 -6.169 -20.205 1.00 93.06 91 ASP A CA 1
ATOM 682 C C . ASP A 1 91 ? 15.925 -7.461 -19.660 1.00 93.06 91 ASP A C 1
ATOM 684 O O . ASP A 1 91 ? 14.856 -7.878 -20.111 1.00 93.06 91 ASP A O 1
ATOM 688 N N . VAL A 1 92 ? 16.565 -8.092 -18.674 1.00 94.31 92 VAL A N 1
ATOM 689 C CA . VAL A 1 92 ? 16.046 -9.322 -18.057 1.00 94.31 92 VAL A CA 1
ATOM 690 C C . VAL A 1 92 ? 14.680 -9.059 -17.422 1.00 94.31 92 VAL A C 1
ATOM 692 O O . VAL A 1 92 ? 13.705 -9.753 -17.725 1.00 94.31 92 VAL A O 1
ATOM 695 N N . LEU A 1 93 ? 14.571 -8.007 -16.603 1.00 95.50 93 LEU A N 1
ATOM 696 C CA . LEU A 1 93 ? 13.316 -7.670 -15.933 1.00 95.50 93 LEU A CA 1
ATOM 697 C C . LEU A 1 93 ? 12.264 -7.111 -16.894 1.00 95.50 93 LEU A C 1
ATOM 699 O O . LEU A 1 93 ? 11.087 -7.428 -16.733 1.00 95.50 93 LEU A O 1
ATOM 703 N N . ALA A 1 94 ? 12.650 -6.358 -17.927 1.00 95.75 94 ALA A N 1
ATOM 704 C CA . ALA A 1 94 ? 11.709 -5.904 -18.950 1.00 95.75 94 ALA A CA 1
ATOM 705 C C . ALA A 1 94 ? 11.097 -7.083 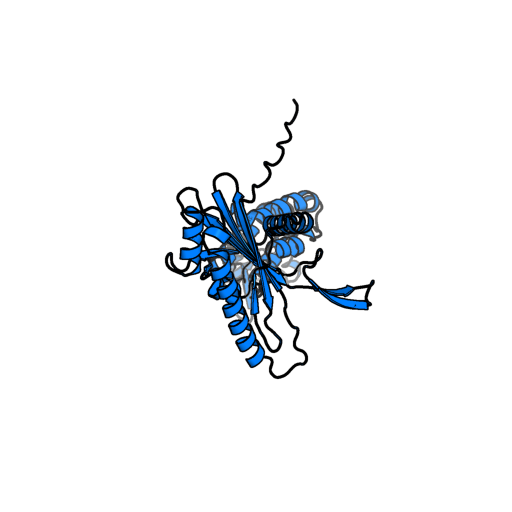-19.726 1.00 95.75 94 ALA A C 1
ATOM 707 O O . ALA A 1 94 ? 9.877 -7.163 -19.882 1.00 95.75 94 ALA A O 1
ATOM 708 N N . ASN A 1 95 ? 11.916 -8.060 -20.127 1.00 95.38 95 ASN A N 1
ATOM 709 C CA . ASN A 1 95 ? 11.437 -9.273 -20.791 1.00 95.38 95 ASN A CA 1
ATOM 710 C C . ASN A 1 95 ? 10.628 -10.178 -19.852 1.00 95.38 95 ASN A C 1
ATOM 712 O O . ASN A 1 95 ? 9.674 -10.834 -20.278 1.00 95.38 95 ASN A O 1
ATOM 716 N N . ARG A 1 96 ? 10.972 -10.236 -18.561 1.00 96.00 96 ARG A N 1
ATOM 717 C CA . ARG A 1 96 ? 10.142 -10.913 -17.555 1.00 96.00 96 ARG A CA 1
ATOM 718 C C . ARG A 1 96 ? 8.775 -10.249 -17.421 1.00 96.00 96 ARG A C 1
ATOM 720 O O . ARG A 1 96 ? 7.769 -10.960 -17.431 1.00 96.00 96 ARG A O 1
ATOM 727 N N . LEU A 1 97 ? 8.728 -8.920 -17.348 1.00 95.19 97 LEU A N 1
ATOM 728 C CA . LEU A 1 97 ? 7.471 -8.186 -17.302 1.00 95.19 97 LEU A CA 1
ATOM 729 C C . LEU A 1 97 ? 6.632 -8.468 -18.543 1.00 95.19 97 LEU A C 1
ATOM 731 O O . LEU A 1 97 ? 5.466 -8.819 -18.413 1.00 95.19 97 LEU A O 1
ATOM 735 N N . PHE A 1 98 ? 7.236 -8.383 -19.727 1.00 94.56 98 PHE A N 1
ATOM 736 C CA . PHE A 1 98 ? 6.563 -8.683 -20.985 1.00 94.56 98 PHE A CA 1
ATOM 737 C C . PHE A 1 98 ? 5.919 -10.077 -20.982 1.00 94.56 98 PHE A C 1
ATOM 739 O O . PHE A 1 98 ? 4.718 -10.186 -21.208 1.00 94.56 98 PHE A O 1
ATOM 746 N N . ARG A 1 99 ? 6.678 -11.127 -20.634 1.00 93.19 99 ARG A N 1
ATOM 747 C CA . ARG A 1 99 ? 6.153 -12.503 -20.512 1.00 93.19 99 ARG A CA 1
ATOM 748 C C . ARG A 1 99 ? 5.008 -12.594 -19.499 1.00 93.19 99 ARG A C 1
ATOM 750 O O . ARG A 1 99 ? 3.970 -13.173 -19.790 1.00 93.19 99 ARG A O 1
ATOM 757 N N . THR A 1 100 ? 5.174 -11.972 -18.333 1.00 92.44 100 THR A N 1
ATOM 758 C CA . THR A 1 100 ? 4.163 -11.995 -17.265 1.00 92.44 100 THR A CA 1
ATOM 759 C C . THR A 1 100 ? 2.864 -11.298 -17.688 1.00 92.44 100 THR A C 1
ATOM 761 O O . THR A 1 100 ? 1.776 -11.736 -17.322 1.00 92.44 100 THR A O 1
ATOM 764 N N . GLU A 1 101 ? 2.965 -10.207 -18.443 1.00 89.44 101 GLU A N 1
ATOM 765 C CA . GLU A 1 101 ? 1.817 -9.464 -18.964 1.00 89.44 101 GLU A CA 1
ATOM 766 C C . GLU A 1 101 ? 1.084 -10.240 -20.062 1.00 89.44 101 GLU A C 1
ATOM 768 O O . GLU A 1 101 ? -0.143 -10.294 -20.031 1.00 89.44 101 GLU A O 1
ATOM 773 N N . VAL A 1 102 ? 1.814 -10.903 -20.967 1.00 87.88 102 VAL A N 1
ATOM 774 C CA . VAL A 1 102 ? 1.226 -11.820 -21.960 1.00 87.88 102 VAL A CA 1
ATOM 775 C C . VAL A 1 102 ? 0.451 -12.940 -21.258 1.00 87.88 102 VAL A C 1
ATOM 777 O O . VAL A 1 102 ? -0.737 -13.121 -21.522 1.00 87.88 102 VAL A O 1
ATOM 780 N N . ASP A 1 103 ? 1.068 -13.615 -20.285 1.00 87.69 103 ASP A N 1
ATOM 781 C CA . ASP A 1 103 ? 0.424 -14.690 -19.519 1.00 87.69 103 ASP A CA 1
ATOM 782 C C . ASP A 1 103 ? -0.815 -14.207 -18.744 1.00 87.69 103 ASP A C 1
ATOM 784 O O . ASP A 1 103 ? -1.786 -14.951 -18.558 1.00 87.69 103 ASP A O 1
ATOM 788 N N . ALA A 1 104 ? -0.773 -12.982 -18.211 1.00 84.12 104 ALA A N 1
ATOM 789 C CA . ALA A 1 104 ? -1.899 -12.387 -17.504 1.00 84.12 104 ALA A CA 1
ATOM 790 C C . ALA A 1 104 ? -3.051 -12.086 -18.471 1.00 84.12 104 ALA A C 1
ATOM 792 O O . ALA A 1 104 ? -4.191 -12.455 -18.182 1.00 84.12 104 ALA A O 1
ATOM 793 N N . GLU A 1 105 ? -2.759 -11.476 -19.619 1.00 79.19 105 GLU A N 1
ATOM 794 C CA . GLU A 1 105 ? -3.750 -11.135 -20.639 1.00 79.19 105 GLU A CA 1
ATOM 795 C C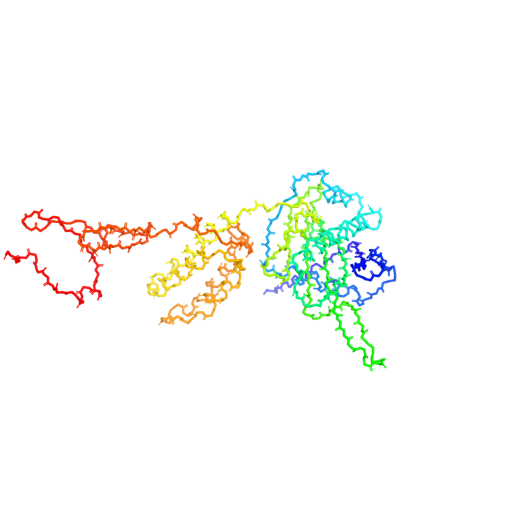 . GLU A 1 105 ? -4.417 -12.391 -21.211 1.00 79.19 105 GLU A C 1
ATOM 797 O O . GLU A 1 105 ? -5.642 -12.452 -21.265 1.00 79.19 105 GLU A O 1
ATOM 802 N N . GLU A 1 106 ? -3.662 -13.448 -21.526 1.00 80.44 106 GLU A N 1
ATOM 803 C CA . GLU A 1 106 ? -4.227 -14.725 -21.986 1.00 80.44 106 GLU A CA 1
ATOM 804 C C . GLU A 1 106 ? -5.215 -15.321 -20.972 1.00 80.44 106 GLU A C 1
ATOM 806 O O . GLU A 1 106 ? -6.294 -15.809 -21.333 1.00 80.44 106 GLU A O 1
ATOM 811 N N . LYS A 1 107 ? -4.891 -15.252 -19.675 1.00 77.75 107 LYS A N 1
ATOM 812 C CA . LYS A 1 107 ? -5.803 -15.687 -18.606 1.00 77.75 107 LYS A CA 1
ATOM 813 C C . LYS A 1 107 ? -7.055 -14.810 -18.556 1.00 77.75 107 LYS A C 1
ATOM 815 O O . LYS A 1 107 ? -8.154 -15.350 -18.437 1.00 77.75 107 LYS A O 1
ATOM 820 N N . TYR A 1 108 ? -6.926 -13.488 -18.678 1.00 70.44 108 TYR A N 1
ATOM 821 C CA . TYR A 1 108 ? -8.065 -12.562 -18.656 1.00 70.44 108 TYR A CA 1
ATOM 822 C C . TYR A 1 108 ? -8.959 -12.668 -19.901 1.00 70.44 108 TYR A C 1
ATOM 824 O O . TYR A 1 108 ? -10.182 -12.661 -19.765 1.00 70.44 108 TYR A O 1
ATOM 832 N N . GLN A 1 109 ? -8.393 -12.841 -21.093 1.00 66.44 109 GLN A N 1
ATOM 833 C CA . GLN A 1 109 ? -9.131 -13.034 -22.348 1.00 66.44 109 GLN A CA 1
ATOM 834 C C . GLN A 1 109 ? -9.947 -14.330 -22.332 1.00 66.44 109 GLN A C 1
ATOM 836 O O . GLN A 1 109 ? -11.114 -14.357 -22.732 1.00 66.44 109 GLN A O 1
ATOM 841 N N . ASN A 1 110 ? -9.384 -15.400 -21.764 1.00 60.34 110 ASN A N 1
ATOM 842 C CA . ASN A 1 110 ? -10.120 -16.642 -21.544 1.00 60.34 110 ASN A CA 1
ATOM 843 C C . ASN A 1 110 ? -11.332 -16.467 -20.611 1.00 60.34 110 ASN A C 1
ATOM 845 O O . ASN A 1 110 ? -12.326 -17.175 -20.779 1.00 60.34 110 ASN A O 1
ATOM 849 N N . LEU A 1 111 ? -11.280 -15.503 -19.684 1.00 58.59 111 LEU A N 1
ATOM 850 C CA . LEU A 1 111 ? -12.367 -15.172 -18.757 1.00 58.59 111 LEU A CA 1
ATOM 851 C C . LEU A 1 111 ? -13.394 -14.183 -19.348 1.00 58.59 111 LEU A C 1
ATOM 853 O O . LEU A 1 111 ? -14.576 -14.278 -19.025 1.00 58.59 111 LEU A O 1
ATOM 857 N N . ARG A 1 112 ? -12.982 -13.249 -20.220 1.00 54.78 112 ARG A N 1
ATOM 858 C CA . ARG A 1 112 ? -13.813 -12.140 -20.748 1.00 54.78 112 ARG A CA 1
ATOM 859 C C . ARG A 1 112 ? -14.454 -12.396 -22.113 1.00 54.78 112 ARG A C 1
ATOM 861 O O . ARG A 1 112 ? -14.908 -11.448 -22.745 1.00 54.78 112 ARG A O 1
ATOM 868 N N . ARG A 1 113 ? -14.583 -13.654 -22.547 1.00 51.50 113 ARG A N 1
ATOM 869 C CA . ARG A 1 113 ? -15.145 -14.071 -23.854 1.00 51.50 113 ARG A CA 1
ATOM 870 C C . ARG A 1 113 ? -16.592 -13.598 -24.172 1.00 51.50 113 ARG A C 1
ATOM 872 O O . ARG A 1 113 ? -17.208 -14.142 -25.082 1.00 51.50 113 ARG A O 1
ATOM 879 N N . LYS A 1 114 ? -17.165 -12.629 -23.440 1.00 41.53 114 LYS A N 1
ATOM 880 C CA . LYS A 1 114 ? -18.534 -12.118 -23.603 1.00 41.53 114 LYS A CA 1
ATOM 881 C C . LYS A 1 114 ? -18.743 -10.598 -23.650 1.00 41.53 114 LYS A C 1
ATOM 883 O O . LYS A 1 114 ? -19.877 -10.228 -23.925 1.00 41.53 114 LYS A O 1
ATOM 888 N N . GLU A 1 115 ? -17.759 -9.712 -23.483 1.00 36.75 115 GLU A N 1
ATOM 889 C CA . GLU A 1 115 ? -18.041 -8.264 -23.605 1.00 36.75 115 GLU A CA 1
ATOM 890 C C . GLU A 1 115 ? -16.995 -7.484 -24.407 1.00 36.75 115 GLU A C 1
ATOM 892 O O . GLU A 1 115 ? -15.805 -7.781 -24.389 1.00 36.75 115 GLU A O 1
ATOM 897 N N . HIS A 1 116 ? -17.508 -6.526 -25.179 1.00 37.72 116 HIS A N 1
ATOM 898 C CA . HIS A 1 116 ? -16.872 -5.841 -26.296 1.00 37.72 116 HIS A CA 1
ATOM 899 C C . HIS A 1 116 ? -15.608 -5.050 -25.924 1.00 37.72 116 HIS A C 1
ATOM 901 O O . HIS A 1 116 ? -15.611 -4.269 -24.977 1.00 37.72 116 HIS A O 1
ATOM 907 N N . GLY A 1 117 ? -14.605 -5.144 -26.805 1.00 39.50 117 GLY A N 1
ATOM 908 C CA . GLY A 1 117 ? -13.580 -4.121 -27.018 1.00 39.50 117 GLY A CA 1
ATOM 909 C C . GLY A 1 117 ? -12.245 -4.388 -26.327 1.00 39.50 117 GLY A C 1
ATOM 910 O O . GLY A 1 117 ? -12.076 -4.059 -25.157 1.00 39.50 117 GLY A O 1
ATOM 911 N N . ASN A 1 118 ? -11.264 -4.888 -27.089 1.00 42.94 118 ASN A N 1
ATOM 912 C CA . ASN A 1 118 ? -9.847 -4.834 -26.718 1.00 42.94 118 ASN A CA 1
ATOM 913 C C . ASN A 1 118 ? -9.485 -3.397 -26.330 1.00 42.94 118 ASN A C 1
ATOM 915 O O . ASN A 1 118 ? -9.564 -2.478 -27.149 1.00 42.94 118 ASN A O 1
ATOM 919 N N . HIS A 1 119 ? -9.121 -3.188 -25.070 1.00 44.94 119 HIS A N 1
ATOM 920 C CA . HIS A 1 119 ? -8.462 -1.966 -24.632 1.00 44.94 119 HIS A CA 1
ATOM 921 C C . HIS A 1 119 ? -6.981 -2.280 -24.481 1.00 44.94 119 HIS A C 1
ATOM 923 O O . HIS A 1 119 ? -6.494 -2.590 -23.399 1.00 44.94 119 HIS A O 1
ATOM 929 N N . LEU A 1 120 ? -6.312 -2.203 -25.626 1.00 51.59 120 LEU A N 1
ATOM 930 C CA . LEU A 1 120 ? -4.871 -2.236 -25.845 1.00 51.59 120 LEU A CA 1
ATOM 931 C C . LEU A 1 120 ? -4.091 -1.454 -24.803 1.00 51.59 120 LEU A C 1
ATOM 933 O O . LEU A 1 120 ? -3.996 -0.230 -24.882 1.00 51.59 120 LEU A O 1
ATOM 937 N N . LYS A 1 121 ? -3.462 -2.151 -23.857 1.00 66.88 121 LYS A N 1
ATOM 938 C CA . LYS A 1 121 ? -2.575 -1.503 -22.889 1.00 66.88 121 LYS A CA 1
ATOM 939 C C . LYS A 1 121 ? -1.151 -1.465 -23.429 1.00 66.88 121 LYS A C 1
ATOM 941 O O . LYS A 1 121 ? -0.322 -2.306 -23.092 1.00 66.88 121 LYS A O 1
ATOM 946 N N . LYS A 1 122 ? -0.861 -0.477 -24.285 1.00 81.50 122 LYS A N 1
ATOM 947 C CA . LYS A 1 122 ? 0.525 -0.019 -24.470 1.00 81.50 122 LYS A CA 1
ATOM 948 C C . LYS A 1 122 ? 0.999 0.604 -23.162 1.00 81.50 122 LYS A C 1
ATOM 950 O O . LYS A 1 122 ? 0.241 1.307 -22.495 1.00 81.50 122 LYS A O 1
ATOM 955 N N . GLY A 1 123 ? 2.240 0.332 -22.792 1.00 90.50 123 GLY A N 1
ATOM 956 C CA . GLY A 1 123 ? 2.827 0.884 -21.584 1.00 90.50 123 GLY A CA 1
ATOM 957 C C . GLY A 1 123 ? 4.334 1.014 -21.689 1.00 90.50 123 GLY A C 1
ATOM 958 O O . GLY A 1 123 ? 4.964 0.496 -22.614 1.00 90.50 123 GLY A O 1
ATOM 959 N N . SER A 1 124 ? 4.907 1.688 -20.701 1.00 93.31 124 SER A N 1
ATOM 960 C CA . SER A 1 124 ? 6.350 1.725 -20.500 1.00 93.31 124 SER A CA 1
ATOM 961 C C . SER A 1 124 ? 6.713 1.015 -19.209 1.00 93.31 124 SER A C 1
ATOM 963 O O . SER A 1 124 ? 6.045 1.183 -18.188 1.00 93.31 124 SER A O 1
ATOM 965 N N . PHE A 1 125 ? 7.803 0.260 -19.249 1.00 95.69 125 PHE A N 1
ATOM 966 C CA . PHE A 1 125 ? 8.490 -0.192 -18.057 1.00 95.69 125 PHE A CA 1
ATOM 967 C C . PHE A 1 125 ? 9.684 0.711 -17.802 1.00 95.69 125 PHE A C 1
ATOM 969 O O . PHE A 1 125 ? 10.599 0.798 -18.614 1.00 95.69 125 PHE A O 1
ATOM 976 N N . VAL A 1 126 ? 9.634 1.408 -16.681 1.00 94.62 126 VAL A N 1
ATOM 977 C CA . VAL A 1 126 ? 10.650 2.336 -16.214 1.00 94.62 126 VAL A CA 1
ATOM 978 C C . VAL A 1 126 ? 11.381 1.682 -15.058 1.00 94.62 126 VAL A C 1
ATOM 980 O O . VAL A 1 126 ? 10.755 1.160 -14.139 1.00 94.62 126 VAL A O 1
ATOM 983 N N . GLN A 1 127 ? 12.704 1.734 -15.078 1.00 94.12 127 GLN A N 1
ATOM 984 C CA . GLN A 1 127 ? 13.535 1.231 -13.990 1.00 94.12 127 GLN A CA 1
ATOM 985 C C . GLN A 1 127 ? 14.481 2.334 -13.553 1.00 94.12 127 GLN A C 1
ATOM 987 O O . GLN A 1 127 ? 15.122 2.949 -14.401 1.00 94.12 127 GLN A O 1
ATOM 992 N N . ILE A 1 128 ? 14.563 2.581 -12.249 1.00 92.62 128 ILE A N 1
ATOM 993 C CA . ILE A 1 128 ? 15.388 3.635 -11.657 1.00 92.62 128 ILE A CA 1
ATOM 994 C C . ILE A 1 128 ? 16.225 3.020 -10.540 1.00 92.62 128 ILE A C 1
ATOM 996 O O . ILE A 1 128 ? 15.701 2.307 -9.684 1.00 92.62 128 ILE A O 1
ATOM 1000 N N . LEU A 1 129 ? 17.520 3.315 -10.539 1.00 92.00 129 LEU A N 1
ATOM 1001 C CA . LEU A 1 129 ? 18.442 3.014 -9.453 1.00 92.00 129 LEU A CA 1
ATOM 1002 C C . LEU A 1 129 ? 18.941 4.335 -8.867 1.00 92.00 129 LEU A C 1
ATOM 1004 O O . LEU A 1 129 ? 19.486 5.160 -9.601 1.00 92.00 129 LEU A O 1
ATOM 1008 N N . TYR A 1 130 ? 18.757 4.555 -7.570 1.00 90.69 130 TYR A N 1
ATOM 1009 C CA . TYR A 1 130 ? 19.103 5.821 -6.917 1.00 90.69 130 TYR A CA 1
ATOM 1010 C C . TYR A 1 130 ? 19.569 5.626 -5.475 1.00 90.69 130 TYR A C 1
ATOM 1012 O O . TYR A 1 130 ? 19.335 4.581 -4.873 1.00 90.69 130 TYR A O 1
ATOM 1020 N N . ALA A 1 131 ? 20.254 6.630 -4.929 1.00 88.94 131 ALA A N 1
ATOM 1021 C CA . ALA A 1 131 ? 20.645 6.660 -3.524 1.00 88.94 131 ALA A CA 1
ATOM 1022 C C . ALA A 1 131 ? 19.487 7.141 -2.645 1.00 88.94 131 ALA A C 1
ATOM 1024 O O . ALA A 1 131 ? 18.923 8.203 -2.908 1.00 88.94 131 ALA A O 1
ATOM 1025 N N . ASP A 1 132 ? 19.203 6.412 -1.571 1.00 83.50 132 ASP A N 1
ATOM 1026 C CA . ASP A 1 132 ? 18.338 6.857 -0.478 1.00 83.50 132 ASP A CA 1
ATOM 1027 C C . ASP A 1 132 ? 19.151 6.824 0.825 1.00 83.50 132 ASP A C 1
ATOM 1029 O O . ASP A 1 132 ? 19.348 5.782 1.454 1.00 83.50 132 ASP A O 1
ATOM 1033 N N . GLY A 1 133 ? 19.751 7.967 1.167 1.00 83.19 133 GLY A N 1
ATOM 1034 C CA . GLY A 1 133 ? 20.747 8.047 2.234 1.00 83.19 133 GLY A CA 1
ATOM 1035 C C . GLY A 1 133 ? 21.987 7.197 1.931 1.00 83.19 133 GLY A C 1
ATOM 1036 O O . GLY A 1 133 ? 22.718 7.477 0.981 1.00 83.19 133 GLY A O 1
ATOM 1037 N N . ALA A 1 134 ? 22.243 6.191 2.771 1.00 83.56 134 ALA A N 1
ATOM 1038 C CA . ALA A 1 134 ? 23.351 5.244 2.603 1.00 83.56 134 ALA A CA 1
ATOM 1039 C C . ALA A 1 134 ? 22.964 3.987 1.803 1.00 83.56 134 ALA A C 1
ATOM 1041 O O . ALA A 1 134 ? 23.845 3.218 1.416 1.00 83.56 134 ALA A O 1
ATOM 1042 N N . ASP A 1 135 ? 21.669 3.782 1.564 1.00 88.31 135 ASP A N 1
ATOM 1043 C CA . ASP A 1 135 ? 21.150 2.608 0.880 1.00 88.31 135 ASP A CA 1
ATOM 1044 C C . ASP A 1 135 ? 20.938 2.895 -0.613 1.00 88.31 135 ASP A C 1
ATOM 1046 O O . ASP A 1 135 ? 20.790 4.037 -1.060 1.00 88.31 135 ASP A O 1
ATOM 1050 N N . ILE A 1 136 ? 20.921 1.827 -1.405 1.00 90.44 136 ILE A N 1
ATOM 1051 C CA . ILE A 1 136 ? 20.611 1.874 -2.832 1.00 90.44 136 ILE A CA 1
ATOM 1052 C C . ILE A 1 136 ? 19.164 1.437 -3.001 1.00 90.44 136 ILE A C 1
ATOM 1054 O O . ILE A 1 136 ? 18.770 0.383 -2.511 1.00 90.44 136 ILE A O 1
ATOM 1058 N N . THR A 1 137 ? 18.374 2.198 -3.745 1.00 92.62 137 THR A N 1
ATOM 1059 C CA . THR A 1 137 ? 16.988 1.844 -4.037 1.00 92.62 137 THR A CA 1
ATOM 1060 C C . THR A 1 137 ? 16.815 1.522 -5.512 1.00 92.62 137 THR A C 1
ATOM 1062 O O . THR A 1 137 ? 17.178 2.315 -6.382 1.00 92.62 137 THR A O 1
ATOM 1065 N N . TYR A 1 138 ? 16.238 0.352 -5.785 1.00 93.75 138 TYR A N 1
ATOM 1066 C CA . TYR A 1 138 ? 15.701 -0.018 -7.089 1.00 93.75 138 TYR A CA 1
ATOM 1067 C C . TYR A 1 138 ? 14.198 0.268 -7.119 1.00 93.75 138 TYR A C 1
ATOM 1069 O O . TYR A 1 138 ? 13.461 -0.143 -6.220 1.00 93.75 138 TYR A O 1
ATOM 1077 N N . LEU A 1 139 ? 13.735 0.937 -8.169 1.00 94.38 139 LEU A N 1
ATOM 1078 C CA . LEU A 1 139 ? 12.329 1.227 -8.408 1.00 94.38 139 LEU A CA 1
ATOM 1079 C C . LEU A 1 139 ? 11.953 0.804 -9.830 1.00 94.38 139 LEU A C 1
ATOM 1081 O O . LEU A 1 139 ? 12.379 1.425 -10.801 1.00 94.38 139 LEU A O 1
ATOM 1085 N N . GLY A 1 140 ? 11.154 -0.256 -9.942 1.00 95.56 140 GLY A N 1
ATOM 1086 C CA . GLY A 1 140 ? 10.588 -0.728 -11.205 1.00 95.56 140 GLY A CA 1
ATOM 1087 C C . GLY A 1 140 ? 9.123 -0.321 -11.326 1.00 95.56 140 GLY A C 1
ATOM 1088 O O . GLY A 1 140 ? 8.326 -0.634 -10.443 1.00 95.56 140 GLY A O 1
ATOM 1089 N N . ILE A 1 141 ? 8.758 0.364 -12.407 1.00 95.38 141 ILE A N 1
ATOM 1090 C CA . ILE A 1 141 ? 7.451 0.997 -12.594 1.00 95.38 141 ILE A CA 1
ATOM 1091 C C . ILE A 1 141 ? 6.893 0.616 -13.961 1.00 95.38 141 ILE A C 1
ATOM 1093 O O . ILE A 1 141 ? 7.474 0.940 -14.991 1.00 95.38 141 ILE A O 1
ATOM 1097 N N . LYS A 1 142 ? 5.730 -0.030 -13.987 1.00 94.38 142 LYS A N 1
ATOM 1098 C CA . LYS A 1 142 ? 4.922 -0.155 -15.200 1.00 94.38 142 LYS A CA 1
ATOM 1099 C C . LYS A 1 142 ? 3.951 1.018 -15.243 1.00 94.38 142 LYS A C 1
ATOM 1101 O O . LYS A 1 142 ? 3.106 1.117 -14.357 1.00 94.38 142 LYS A O 1
ATOM 1106 N N . VAL A 1 143 ? 4.039 1.851 -16.273 1.00 93.00 143 VAL A N 1
ATOM 1107 C CA . VAL A 1 143 ? 3.122 2.972 -16.523 1.00 93.00 143 VAL A CA 1
ATOM 1108 C C . VAL A 1 143 ? 2.266 2.656 -17.747 1.00 93.00 143 VAL A C 1
ATOM 1110 O O . VAL A 1 143 ? 2.799 2.254 -18.784 1.00 93.00 143 VAL A O 1
ATOM 1113 N N . GLU A 1 144 ? 0.948 2.815 -17.636 1.00 89.50 144 GLU A N 1
ATOM 1114 C CA . GLU A 1 144 ? 0.039 2.710 -18.783 1.00 89.50 144 GLU A CA 1
ATOM 1115 C C . GLU A 1 144 ? 0.140 3.971 -19.647 1.00 89.50 144 GLU A C 1
ATOM 1117 O O . GLU A 1 144 ? 0.274 5.080 -19.134 1.00 89.50 144 GLU A O 1
ATOM 1122 N N . HIS A 1 145 ? 0.115 3.807 -20.969 1.00 89.31 145 HIS A N 1
ATOM 1123 C CA . HIS A 1 145 ? 0.088 4.955 -21.868 1.00 89.31 145 HIS A CA 1
ATOM 1124 C C . HIS A 1 145 ? -1.322 5.520 -21.996 1.00 89.31 145 HIS A C 1
ATOM 1126 O O . HIS A 1 145 ? -2.306 4.782 -22.036 1.00 89.31 145 HIS A O 1
ATOM 1132 N N . GLU A 1 146 ? -1.396 6.831 -22.173 1.00 86.88 146 GLU A N 1
ATOM 1133 C CA . GLU A 1 146 ? -2.632 7.546 -22.456 1.00 86.88 146 GLU A CA 1
ATOM 1134 C C . GLU A 1 146 ? -2.758 7.821 -23.951 1.00 86.88 146 GLU A C 1
ATOM 1136 O O . GLU A 1 146 ? -1.776 8.106 -24.645 1.00 86.88 146 GLU A O 1
ATOM 1141 N N . ARG A 1 147 ? -3.986 7.718 -24.467 1.00 86.25 147 ARG A N 1
ATOM 1142 C CA . ARG A 1 147 ? -4.309 8.045 -25.857 1.00 86.25 147 ARG A CA 1
ATOM 1143 C C . ARG A 1 147 ? -4.854 9.468 -25.927 1.00 86.25 147 ARG A C 1
ATOM 1145 O O . ARG A 1 147 ? -5.851 9.767 -25.282 1.00 86.25 147 ARG A O 1
ATOM 1152 N N . PHE A 1 148 ? -4.258 10.302 -26.772 1.00 85.88 148 PHE A N 1
ATOM 1153 C CA . PHE A 1 148 ? -4.649 11.700 -26.963 1.00 85.88 148 PHE A CA 1
ATOM 1154 C C . PHE A 1 148 ? -4.747 12.052 -28.453 1.00 85.88 148 PHE A C 1
ATOM 1156 O O . PHE A 1 148 ? -4.192 11.351 -29.302 1.00 85.88 148 PHE A O 1
ATOM 1163 N N . LEU A 1 149 ? -5.489 13.111 -28.785 1.00 89.81 149 LEU A N 1
ATOM 1164 C CA . LEU A 1 149 ? -5.579 13.650 -30.143 1.00 89.81 149 LEU A CA 1
ATOM 1165 C C . LEU A 1 149 ? -4.530 14.756 -30.302 1.00 89.81 149 LEU A C 1
ATOM 1167 O O . LEU A 1 149 ? -4.606 15.773 -29.624 1.00 89.81 149 LEU A O 1
ATOM 1171 N N . ASP A 1 150 ? -3.549 14.543 -31.176 1.00 89.50 150 ASP A N 1
ATOM 1172 C CA . ASP A 1 150 ? -2.573 15.569 -31.557 1.00 89.50 150 ASP A CA 1
ATOM 1173 C C . ASP A 1 150 ? -3.287 16.652 -32.379 1.00 89.50 150 ASP A C 1
ATOM 1175 O O . ASP A 1 150 ? -3.809 16.347 -33.447 1.00 89.50 150 ASP A O 1
ATOM 1179 N N . GLU A 1 151 ? -3.319 17.896 -31.900 1.00 92.19 151 GLU A N 1
ATOM 1180 C CA . GLU A 1 151 ? -4.007 19.015 -32.565 1.00 92.19 151 GLU A CA 1
ATOM 1181 C C . GLU A 1 151 ? -3.278 19.560 -33.803 1.00 92.19 151 GLU A C 1
ATOM 1183 O O . GLU A 1 151 ? -3.890 20.240 -34.622 1.00 92.19 151 GLU A O 1
ATOM 1188 N N . VAL A 1 152 ? -1.990 19.243 -33.975 1.00 91.75 152 VAL A N 1
ATOM 1189 C CA . VAL A 1 152 ? -1.209 19.663 -35.148 1.00 91.75 152 VAL A CA 1
ATOM 1190 C C . VAL A 1 152 ? -1.577 18.806 -36.352 1.00 91.75 152 VAL A C 1
ATOM 1192 O O . VAL A 1 152 ? -1.765 19.315 -37.453 1.00 91.75 152 VAL A O 1
ATOM 1195 N N . ASN A 1 153 ? -1.679 17.492 -36.141 1.00 93.12 153 ASN A N 1
ATOM 1196 C CA . ASN A 1 153 ? -1.899 16.525 -37.219 1.00 93.12 153 ASN A CA 1
ATOM 1197 C C . ASN A 1 153 ? -3.302 15.895 -37.200 1.00 93.12 153 ASN A C 1
ATOM 1199 O O . ASN A 1 153 ? -3.628 15.113 -38.090 1.00 93.12 153 ASN A O 1
ATOM 1203 N N . PHE A 1 154 ? -4.119 16.188 -36.183 1.00 88.56 154 PHE A N 1
ATOM 1204 C CA . PHE A 1 154 ? -5.413 15.548 -35.900 1.00 88.56 154 PHE A CA 1
ATOM 1205 C C . PHE A 1 154 ? -5.353 14.013 -35.902 1.00 88.56 154 PHE A C 1
ATOM 1207 O O . PHE A 1 154 ? -6.301 13.321 -36.275 1.00 88.56 154 PHE A O 1
ATOM 1214 N N . THR A 1 155 ? -4.225 13.464 -35.448 1.00 90.25 155 THR A N 1
ATOM 1215 C CA . THR A 1 155 ? -4.001 12.021 -35.331 1.00 90.25 155 THR A CA 1
ATOM 1216 C C . THR A 1 155 ? -4.004 11.589 -33.877 1.00 90.25 155 THR A C 1
ATOM 1218 O O . THR A 1 155 ? -3.416 12.252 -33.023 1.00 90.25 155 THR A O 1
ATOM 1221 N N . PHE A 1 156 ? -4.591 10.430 -33.589 1.00 85.94 156 PHE A N 1
ATOM 1222 C CA . PHE A 1 156 ? -4.457 9.839 -32.264 1.00 85.94 156 PHE A CA 1
ATOM 1223 C C . PHE A 1 156 ? -3.023 9.366 -32.024 1.00 85.94 156 PHE A C 1
ATOM 1225 O O . PHE A 1 156 ? -2.495 8.555 -32.784 1.00 85.94 156 PHE A O 1
ATOM 1232 N N . ARG A 1 157 ? -2.426 9.839 -30.933 1.00 86.00 157 ARG A N 1
ATOM 1233 C CA . ARG A 1 157 ? -1.136 9.382 -30.418 1.00 86.00 157 ARG A CA 1
ATOM 1234 C C . ARG A 1 157 ? -1.325 8.665 -29.087 1.00 86.00 157 ARG A C 1
ATOM 1236 O O . ARG A 1 157 ? -2.371 8.759 -28.447 1.00 86.00 157 ARG A O 1
ATOM 1243 N N . THR A 1 158 ? -0.303 7.919 -28.692 1.00 84.75 158 THR A N 1
ATOM 1244 C CA . THR A 1 158 ? -0.254 7.193 -27.423 1.00 84.75 158 THR A CA 1
ATOM 1245 C C . THR A 1 158 ? 1.110 7.437 -26.796 1.00 84.75 158 THR A C 1
ATOM 1247 O O . THR A 1 158 ? 2.115 7.332 -27.499 1.00 84.75 158 THR A O 1
ATOM 1250 N N . GLY A 1 159 ? 1.149 7.795 -25.515 1.00 85.75 159 GLY A N 1
ATOM 1251 C CA . GLY A 1 159 ? 2.396 8.123 -24.826 1.00 85.75 159 GLY A CA 1
ATOM 1252 C C . GLY A 1 159 ? 2.252 8.174 -23.309 1.00 85.75 159 GLY A C 1
ATOM 1253 O O . GLY A 1 159 ? 1.227 7.776 -22.761 1.00 85.75 159 GLY A O 1
ATOM 1254 N N . LEU A 1 160 ? 3.297 8.646 -22.632 1.00 87.38 160 LEU A N 1
ATOM 1255 C CA . LEU A 1 160 ? 3.296 8.831 -21.180 1.00 87.38 160 LEU A CA 1
ATOM 1256 C C . LEU A 1 160 ? 2.393 10.014 -20.807 1.00 87.38 160 LEU A C 1
ATOM 1258 O O . LEU A 1 160 ? 2.633 11.126 -21.274 1.00 87.38 160 LEU A O 1
ATOM 1262 N N . GLY A 1 161 ? 1.374 9.766 -19.984 1.00 84.06 161 GLY A N 1
ATOM 1263 C CA . GLY A 1 161 ? 0.509 10.814 -19.441 1.00 84.06 161 GLY A CA 1
ATOM 1264 C C . GLY A 1 161 ? 1.218 11.614 -18.351 1.00 84.06 161 GLY A C 1
ATOM 1265 O O . GLY A 1 161 ? 1.921 11.043 -17.518 1.00 84.06 161 GLY A O 1
ATOM 1266 N N . GLU A 1 162 ? 1.058 12.935 -18.348 1.00 80.94 162 GLU A N 1
ATOM 1267 C CA . GLU A 1 162 ? 1.636 13.805 -17.316 1.00 80.94 162 GLU A CA 1
ATOM 1268 C C . GLU A 1 162 ? 0.763 13.850 -16.053 1.00 80.94 162 GLU A C 1
ATOM 1270 O O . GLU A 1 162 ? 1.276 13.804 -14.934 1.00 80.94 162 GLU A O 1
ATOM 1275 N N . GLU A 1 163 ? -0.556 13.855 -16.215 1.00 80.31 163 GLU A N 1
ATOM 1276 C CA . GLU A 1 163 ? -1.531 13.893 -15.125 1.00 80.31 163 GLU A CA 1
ATOM 1277 C C . GLU A 1 163 ? -2.204 12.525 -14.953 1.00 80.31 163 GLU A C 1
ATOM 1279 O O . GLU A 1 163 ? -2.173 11.699 -15.853 1.00 80.31 163 GLU A O 1
ATOM 1284 N N . HIS A 1 164 ? -2.782 12.254 -13.776 1.00 78.25 164 HIS A N 1
ATOM 1285 C CA . HIS A 1 164 ? -3.588 11.046 -13.508 1.00 78.25 164 HIS A CA 1
ATOM 1286 C C . HIS A 1 164 ? -2.951 9.691 -13.885 1.00 78.25 164 HIS A C 1
ATOM 1288 O O . HIS A 1 164 ? -3.655 8.716 -14.155 1.00 78.25 164 HIS A O 1
ATOM 1294 N N . LYS A 1 165 ? -1.617 9.614 -13.814 1.00 87.38 165 LYS A N 1
ATOM 1295 C CA . LYS A 1 165 ? -0.815 8.448 -14.198 1.00 87.38 165 LYS A CA 1
ATOM 1296 C C . LYS A 1 165 ? -1.352 7.155 -13.583 1.00 87.38 165 LYS A C 1
ATOM 1298 O O . LYS A 1 165 ? -1.434 7.018 -12.362 1.00 87.38 165 LYS A O 1
ATOM 1303 N N . ILE A 1 166 ? -1.628 6.164 -14.427 1.00 88.00 166 ILE A N 1
ATOM 1304 C CA . ILE A 1 166 ? -1.953 4.800 -14.000 1.00 88.00 166 ILE A CA 1
ATOM 1305 C C . ILE A 1 166 ? -0.671 3.971 -14.035 1.00 88.00 166 ILE A C 1
ATOM 1307 O O . ILE A 1 166 ? -0.081 3.746 -15.092 1.00 88.00 166 ILE A O 1
ATOM 1311 N N . TYR A 1 167 ? -0.236 3.493 -12.872 1.00 90.38 167 TYR A N 1
ATOM 1312 C CA . TYR A 1 167 ? 0.968 2.678 -12.750 1.00 90.38 167 TYR A CA 1
ATOM 1313 C C . TYR A 1 167 ? 0.869 1.579 -11.697 1.00 90.38 167 TYR A C 1
ATOM 1315 O O . TYR A 1 167 ? 0.002 1.578 -10.814 1.00 90.38 167 TYR A O 1
ATOM 1323 N N . LYS A 1 168 ? 1.828 0.656 -11.791 1.00 91.88 168 LYS A N 1
ATOM 1324 C CA . LYS A 1 168 ? 2.219 -0.283 -10.740 1.00 91.88 168 LYS A CA 1
ATOM 1325 C C . LYS A 1 168 ? 3.710 -0.140 -10.503 1.00 91.88 168 LYS A C 1
ATOM 1327 O O . LYS A 1 168 ? 4.466 -0.055 -11.467 1.00 91.88 168 LYS A O 1
ATOM 1332 N N . ALA A 1 169 ? 4.136 -0.133 -9.248 1.00 93.62 169 ALA A N 1
ATOM 1333 C CA . ALA A 1 169 ? 5.542 0.013 -8.901 1.00 93.62 169 ALA A CA 1
ATOM 1334 C C . ALA A 1 169 ? 5.984 -1.023 -7.867 1.00 93.62 169 ALA A C 1
ATOM 1336 O O . ALA A 1 169 ? 5.182 -1.499 -7.061 1.00 93.62 169 ALA A O 1
ATOM 1337 N N . CYS A 1 170 ? 7.265 -1.367 -7.898 1.00 94.50 170 CYS A N 1
ATOM 1338 C CA . CYS A 1 170 ? 7.952 -2.143 -6.875 1.00 94.50 170 CYS A CA 1
ATOM 1339 C C . CYS A 1 170 ? 9.211 -1.380 -6.473 1.00 94.50 170 CYS A C 1
ATOM 1341 O O . CYS A 1 170 ? 10.070 -1.119 -7.316 1.00 94.50 170 CYS A O 1
ATOM 1343 N N . LYS A 1 171 ? 9.289 -1.003 -5.196 1.00 94.19 171 LYS A N 1
ATOM 1344 C CA . LYS A 1 171 ? 10.442 -0.341 -4.594 1.00 94.19 171 LYS A CA 1
ATOM 1345 C C . LYS A 1 171 ? 11.180 -1.340 -3.720 1.00 94.19 171 LYS A C 1
ATOM 1347 O O . LYS A 1 171 ? 10.574 -1.938 -2.831 1.00 94.19 171 LYS A O 1
ATOM 1352 N N . VAL A 1 172 ? 12.477 -1.486 -3.951 1.00 93.94 172 VAL A N 1
ATOM 1353 C CA . VAL A 1 172 ? 13.359 -2.352 -3.173 1.00 93.94 172 VAL A CA 1
ATOM 1354 C C . VAL A 1 172 ? 14.531 -1.544 -2.654 1.00 93.94 172 VAL A C 1
ATOM 1356 O O . VAL A 1 172 ? 15.301 -0.999 -3.438 1.00 93.94 172 VAL A O 1
ATOM 1359 N N . THR A 1 173 ? 14.689 -1.513 -1.337 1.00 92.25 173 THR A N 1
ATOM 1360 C CA . THR A 1 173 ? 15.893 -0.986 -0.695 1.00 92.25 173 THR A CA 1
ATOM 1361 C C . THR A 1 173 ? 16.923 -2.104 -0.589 1.00 92.25 173 THR A C 1
ATOM 1363 O O . THR A 1 173 ? 16.637 -3.167 -0.037 1.00 92.25 173 THR A O 1
ATOM 1366 N N . VAL A 1 174 ? 18.125 -1.856 -1.084 1.00 88.94 174 VAL A N 1
ATOM 1367 C CA . VAL A 1 174 ? 19.305 -2.707 -0.957 1.00 88.94 174 VAL A CA 1
ATOM 1368 C C . VAL A 1 174 ? 20.290 -1.981 -0.053 1.00 88.94 174 VAL A C 1
ATOM 1370 O O . VAL A 1 174 ? 20.705 -0.857 -0.338 1.00 88.94 174 VAL A O 1
ATOM 1373 N N . LYS A 1 175 ? 20.649 -2.617 1.057 1.00 87.50 175 LYS A N 1
ATOM 1374 C CA . LYS A 1 175 ? 21.584 -2.043 2.021 1.00 87.50 175 LYS A CA 1
ATOM 1375 C C . LYS A 1 175 ? 23.007 -2.045 1.474 1.00 87.50 175 LYS A C 1
ATOM 1377 O O . LYS A 1 175 ? 23.332 -2.795 0.553 1.00 87.50 175 LYS A O 1
ATOM 1382 N N . ALA A 1 176 ? 23.879 -1.256 2.097 1.00 79.31 176 ALA A N 1
ATOM 1383 C CA . ALA A 1 176 ? 25.296 -1.175 1.734 1.00 79.31 176 ALA A CA 1
ATOM 1384 C C . ALA A 1 176 ? 26.039 -2.532 1.747 1.00 79.31 176 ALA A C 1
ATOM 1386 O O . ALA A 1 176 ? 27.013 -2.704 1.020 1.00 79.31 176 ALA A O 1
ATOM 1387 N N . ASP A 1 177 ? 25.581 -3.505 2.542 1.00 80.94 177 ASP A N 1
ATOM 1388 C CA . ASP A 1 177 ? 26.131 -4.870 2.600 1.00 80.94 177 ASP A CA 1
ATOM 1389 C C . ASP A 1 177 ? 25.562 -5.819 1.521 1.00 80.94 177 ASP A C 1
ATOM 1391 O O . ASP A 1 177 ? 25.876 -7.009 1.507 1.00 80.94 177 ASP A O 1
ATOM 1395 N N . GLY A 1 178 ? 24.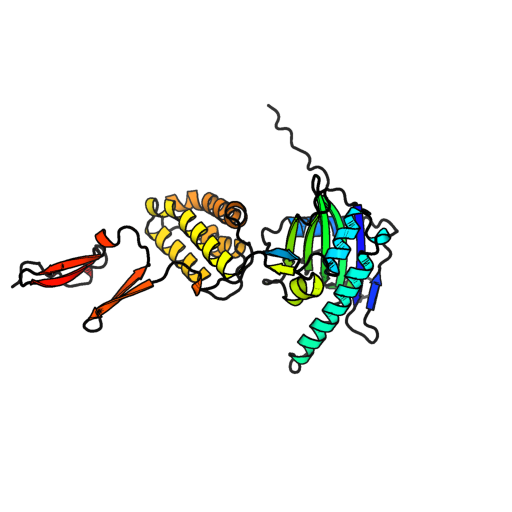720 -5.308 0.616 1.00 78.56 178 GLY A N 1
ATOM 1396 C CA . GLY A 1 178 ? 24.058 -6.075 -0.439 1.00 78.56 178 GLY A CA 1
ATOM 1397 C C . GLY A 1 178 ? 22.815 -6.838 0.022 1.00 78.56 178 GLY A C 1
ATOM 1398 O O . GLY A 1 178 ? 22.192 -7.529 -0.787 1.00 78.56 178 GLY A O 1
ATOM 1399 N N . THR A 1 179 ? 22.422 -6.732 1.296 1.00 85.94 179 THR A N 1
ATOM 1400 C CA . THR A 1 179 ? 21.201 -7.374 1.791 1.00 85.94 179 THR A CA 1
ATOM 1401 C C . THR A 1 179 ? 19.953 -6.621 1.342 1.00 85.94 179 THR A C 1
ATOM 1403 O O . THR A 1 179 ? 19.919 -5.391 1.261 1.00 85.94 179 THR A O 1
ATOM 1406 N N . ILE A 1 180 ? 18.888 -7.371 1.060 1.00 89.25 180 ILE A N 1
ATOM 1407 C CA . ILE A 1 180 ? 17.585 -6.787 0.746 1.00 89.25 180 ILE A CA 1
ATOM 1408 C C . ILE A 1 180 ? 16.961 -6.266 2.042 1.00 89.25 180 ILE A C 1
ATOM 1410 O O . ILE A 1 180 ? 16.756 -7.017 2.996 1.00 89.25 180 ILE A O 1
ATOM 1414 N N . GLY A 1 181 ? 16.693 -4.964 2.073 1.00 87.31 181 GLY A N 1
ATOM 1415 C CA . GLY A 1 181 ? 16.014 -4.266 3.154 1.00 87.31 181 GLY A CA 1
ATOM 1416 C C . GLY A 1 181 ? 14.498 -4.321 2.982 1.00 87.31 181 GLY A C 1
ATOM 1417 O O . GLY A 1 181 ? 13.871 -5.348 3.228 1.00 87.31 181 GLY A O 1
ATOM 1418 N N . SER A 1 182 ? 13.897 -3.192 2.604 1.00 90.00 182 SER A N 1
ATOM 1419 C CA . SER A 1 182 ? 12.446 -3.075 2.428 1.00 90.00 182 SER A CA 1
ATOM 1420 C C . SER A 1 182 ? 12.011 -3.422 1.002 1.00 90.00 182 SER A C 1
ATOM 1422 O O . SER A 1 182 ? 12.693 -3.060 0.046 1.00 90.00 182 SER A O 1
ATOM 1424 N N . VAL A 1 183 ? 10.867 -4.101 0.859 1.00 93.88 183 VAL A N 1
ATOM 1425 C CA . VAL A 1 183 ? 10.197 -4.307 -0.433 1.00 93.88 183 VAL A CA 1
ATOM 1426 C C . VAL A 1 183 ? 8.764 -3.807 -0.325 1.00 93.88 183 VAL A C 1
ATOM 1428 O O . VAL A 1 183 ? 7.975 -4.332 0.465 1.00 93.88 183 VAL A O 1
ATOM 1431 N N . LEU A 1 184 ? 8.427 -2.792 -1.116 1.00 92.12 184 LEU A N 1
ATOM 1432 C CA . LEU A 1 184 ? 7.111 -2.159 -1.139 1.00 92.12 184 LEU A CA 1
ATOM 1433 C C . LEU A 1 184 ? 6.529 -2.235 -2.547 1.00 92.12 184 LEU A C 1
ATOM 1435 O O . LEU A 1 184 ? 7.210 -1.934 -3.527 1.00 92.12 184 LEU A O 1
ATOM 1439 N N . VAL A 1 185 ? 5.256 -2.607 -2.646 1.00 91.81 185 VAL A N 1
ATOM 1440 C CA . VAL A 1 185 ? 4.528 -2.630 -3.920 1.00 91.81 185 VAL A CA 1
ATOM 1441 C C . VAL A 1 185 ? 3.419 -1.595 -3.881 1.00 91.81 185 VAL A C 1
ATOM 1443 O O . VAL A 1 185 ? 2.656 -1.534 -2.916 1.00 91.81 185 VAL A O 1
ATOM 1446 N N . PHE A 1 186 ? 3.319 -0.830 -4.964 1.00 88.12 186 PHE A N 1
ATOM 1447 C CA . PHE A 1 186 ? 2.321 0.207 -5.171 1.00 88.12 186 PHE A CA 1
ATOM 1448 C C . PHE A 1 186 ? 1.474 -0.135 -6.392 1.00 88.12 186 PHE A C 1
ATOM 1450 O O . PHE A 1 186 ? 1.986 -0.607 -7.410 1.00 88.12 186 PHE A O 1
ATOM 1457 N N . ASP A 1 187 ? 0.179 0.135 -6.301 1.00 85.81 187 ASP A N 1
ATOM 1458 C CA . ASP A 1 187 ? -0.750 0.043 -7.417 1.00 85.81 187 ASP A CA 1
ATOM 1459 C C . ASP A 1 187 ? -1.676 1.259 -7.363 1.00 85.81 187 ASP A C 1
ATOM 1461 O O . ASP A 1 187 ? -2.133 1.684 -6.299 1.00 85.81 187 ASP A O 1
ATOM 1465 N N . THR A 1 188 ? -1.905 1.877 -8.512 1.00 82.69 188 THR A N 1
ATOM 1466 C CA . THR A 1 188 ? -2.898 2.948 -8.648 1.00 82.69 188 THR A CA 1
ATOM 1467 C C . THR A 1 188 ? -4.321 2.419 -8.471 1.00 82.69 188 THR A C 1
ATOM 1469 O O . THR A 1 188 ? -5.181 3.157 -7.995 1.00 82.69 188 THR A O 1
ATOM 1472 N N . ASN A 1 189 ? -4.547 1.130 -8.739 1.00 76.00 189 ASN A N 1
ATOM 1473 C CA . ASN A 1 189 ? -5.791 0.439 -8.416 1.00 76.00 189 ASN A CA 1
ATOM 1474 C C . ASN A 1 189 ? -5.882 0.097 -6.919 1.00 76.00 189 ASN A C 1
ATOM 1476 O O . ASN A 1 189 ? -4.876 -0.111 -6.248 1.00 76.00 189 ASN A O 1
ATOM 1480 N N . ALA A 1 190 ? -7.108 -0.055 -6.405 1.00 65.75 190 ALA A N 1
ATOM 1481 C CA . ALA A 1 190 ? -7.379 -0.286 -4.979 1.00 65.75 190 ALA A CA 1
ATOM 1482 C C . ALA A 1 190 ? -6.737 -1.555 -4.381 1.00 65.75 190 ALA A C 1
ATOM 1484 O O . ALA A 1 190 ? -6.641 -1.684 -3.163 1.00 65.75 190 ALA A O 1
ATOM 1485 N N . THR A 1 191 ? -6.339 -2.527 -5.203 1.00 69.94 191 THR A N 1
ATOM 1486 C CA . THR A 1 191 ? -5.654 -3.742 -4.746 1.00 69.94 191 THR A CA 1
ATOM 1487 C C . THR A 1 191 ? -4.551 -4.105 -5.730 1.00 69.94 191 THR A C 1
ATOM 1489 O O . THR A 1 191 ? -4.855 -4.270 -6.916 1.00 69.94 191 THR A O 1
ATOM 1492 N N . PRO A 1 192 ? -3.298 -4.280 -5.265 1.00 78.06 192 PRO A N 1
ATOM 1493 C CA . PRO A 1 192 ? -2.215 -4.736 -6.120 1.00 78.06 192 PRO A CA 1
ATOM 1494 C C . PRO A 1 192 ? -2.557 -6.063 -6.791 1.00 78.06 192 PRO A C 1
ATOM 1496 O O . PRO A 1 192 ? -2.877 -7.052 -6.122 1.00 78.06 192 PRO A O 1
ATOM 1499 N N . ALA A 1 193 ? -2.477 -6.095 -8.119 1.00 83.62 193 ALA A N 1
ATOM 1500 C CA . ALA A 1 193 ? -2.776 -7.303 -8.876 1.00 83.62 193 ALA A CA 1
ATOM 1501 C C . ALA A 1 193 ? -1.849 -8.462 -8.458 1.00 83.62 193 ALA A C 1
ATOM 1503 O O . ALA A 1 193 ? -0.634 -8.294 -8.363 1.00 83.62 193 ALA A O 1
ATOM 1504 N N . VAL A 1 194 ? -2.404 -9.663 -8.240 1.00 87.81 194 VAL A N 1
ATOM 1505 C CA . VAL A 1 194 ? -1.626 -10.824 -7.755 1.00 87.81 194 VAL A CA 1
ATOM 1506 C C . VAL A 1 194 ? -0.477 -11.177 -8.693 1.00 87.81 194 VAL A C 1
ATOM 1508 O O . VAL A 1 194 ? 0.613 -11.499 -8.231 1.00 87.81 194 VAL A O 1
ATOM 1511 N N . TYR A 1 195 ? -0.693 -11.091 -10.006 1.00 88.94 195 TYR A N 1
ATOM 1512 C CA . TYR A 1 195 ? 0.363 -11.360 -10.980 1.00 88.94 195 TYR A CA 1
ATOM 1513 C C . TYR A 1 195 ? 1.545 -10.387 -10.830 1.00 88.94 195 TYR A C 1
ATOM 1515 O O . TYR A 1 195 ? 2.689 -10.797 -11.003 1.00 88.94 195 TYR A O 1
ATOM 1523 N N . TRP A 1 196 ? 1.290 -9.132 -10.445 1.00 91.94 196 TRP A N 1
ATOM 1524 C CA . TRP A 1 196 ? 2.319 -8.106 -10.332 1.00 91.94 196 TRP A CA 1
ATOM 1525 C C . TRP A 1 196 ? 3.318 -8.451 -9.225 1.00 91.94 196 TRP A C 1
ATOM 1527 O O . TRP A 1 196 ? 4.498 -8.640 -9.488 1.00 91.94 196 TRP A O 1
ATOM 1537 N N . TRP A 1 197 ? 2.872 -8.627 -7.984 1.00 93.62 197 TRP A N 1
ATOM 1538 C CA . TRP A 1 197 ? 3.812 -8.947 -6.904 1.00 93.62 197 TRP A CA 1
ATOM 1539 C C . TRP A 1 197 ? 4.272 -10.411 -6.928 1.00 93.62 197 TRP A C 1
ATOM 1541 O O . TRP A 1 197 ? 5.430 -10.685 -6.628 1.00 93.62 197 TRP A O 1
ATOM 1551 N N . LYS A 1 198 ? 3.402 -11.363 -7.298 1.00 94.62 198 LYS A N 1
ATOM 1552 C CA . LYS A 1 198 ? 3.717 -12.798 -7.204 1.00 94.62 198 LYS A CA 1
ATOM 1553 C C . LYS A 1 198 ? 4.501 -13.318 -8.402 1.00 94.62 198 LYS A C 1
ATOM 1555 O O . LYS A 1 198 ? 5.438 -14.083 -8.218 1.00 94.62 198 LYS A O 1
ATOM 1560 N N . GLN A 1 199 ? 4.071 -12.976 -9.617 1.00 94.19 199 GLN A N 1
ATOM 1561 C CA . GLN A 1 199 ? 4.655 -13.527 -10.845 1.00 94.19 199 GLN A CA 1
ATOM 1562 C C . GLN A 1 199 ? 5.793 -12.633 -11.331 1.00 94.19 199 GLN A C 1
ATOM 1564 O O . GLN A 1 199 ? 6.900 -13.130 -11.492 1.00 94.19 199 GLN A O 1
ATOM 1569 N N . MET A 1 200 ? 5.577 -11.320 -11.466 1.00 94.31 200 MET A N 1
ATOM 1570 C CA . MET A 1 200 ? 6.637 -10.420 -11.933 1.00 94.31 200 MET A CA 1
ATOM 1571 C C . MET A 1 200 ? 7.771 -10.303 -10.903 1.00 94.31 200 MET A C 1
ATOM 1573 O O . MET A 1 200 ? 8.920 -10.575 -11.238 1.00 94.31 200 MET A O 1
ATOM 1577 N N . TRP A 1 201 ? 7.457 -9.976 -9.646 1.00 95.75 201 TRP A N 1
ATOM 1578 C CA . TRP A 1 201 ? 8.479 -9.701 -8.624 1.00 95.75 201 TRP A CA 1
ATOM 1579 C C . TRP A 1 201 ? 8.840 -10.881 -7.714 1.00 95.75 201 TRP A C 1
ATOM 1581 O O . TRP A 1 201 ? 9.720 -10.739 -6.874 1.00 95.75 201 TRP A O 1
ATOM 1591 N N . GLU A 1 202 ? 8.182 -12.036 -7.844 1.00 96.31 202 GLU A N 1
ATOM 1592 C CA . GLU A 1 202 ? 8.498 -13.235 -7.041 1.00 96.31 202 GLU A CA 1
ATOM 1593 C C . GLU A 1 202 ? 8.450 -12.956 -5.528 1.00 96.31 202 GLU A C 1
ATOM 1595 O O . GLU A 1 202 ? 9.307 -13.370 -4.743 1.00 96.31 202 GLU A O 1
ATOM 1600 N N . LEU A 1 203 ? 7.427 -12.208 -5.116 1.00 95.75 203 LEU A N 1
ATOM 1601 C CA . LEU A 1 203 ? 7.237 -11.773 -3.741 1.00 95.75 203 LEU A CA 1
ATOM 1602 C C . LEU A 1 203 ? 6.166 -12.589 -3.021 1.00 95.75 203 LEU A C 1
ATOM 1604 O O . LEU A 1 203 ? 5.288 -13.208 -3.623 1.00 95.75 203 LEU A O 1
ATOM 1608 N N . SER A 1 204 ? 6.206 -12.518 -1.696 1.00 94.50 204 SER A N 1
ATOM 1609 C CA . SER A 1 204 ? 5.107 -12.888 -0.808 1.00 94.50 204 SER A CA 1
ATOM 1610 C C . SER A 1 204 ? 4.823 -11.742 0.166 1.00 94.50 204 SER A C 1
ATOM 1612 O O . SER A 1 204 ? 5.756 -11.019 0.530 1.00 94.50 204 SER A O 1
ATOM 1614 N N . PRO A 1 205 ? 3.559 -11.522 0.575 1.00 93.81 205 PRO A N 1
ATOM 1615 C CA . PRO A 1 205 ? 3.253 -10.536 1.602 1.00 93.81 205 PRO A CA 1
ATOM 1616 C C . PRO A 1 205 ? 4.043 -10.821 2.879 1.00 93.81 205 PRO A C 1
ATOM 1618 O O . PRO A 1 205 ? 4.007 -11.941 3.386 1.00 93.81 205 PRO A O 1
ATOM 1621 N N . LEU A 1 206 ? 4.710 -9.802 3.424 1.00 93.88 206 LEU A N 1
ATOM 1622 C CA . LEU A 1 206 ? 5.434 -9.924 4.693 1.00 93.88 206 LEU A CA 1
ATOM 1623 C C . LEU A 1 206 ? 4.464 -10.176 5.857 1.00 93.88 206 LEU A C 1
ATOM 1625 O O . LEU A 1 206 ? 4.795 -10.839 6.839 1.00 93.88 206 LEU A O 1
ATOM 1629 N N . ARG A 1 207 ? 3.249 -9.630 5.742 1.00 93.94 207 ARG A N 1
ATOM 1630 C CA . ARG A 1 207 ? 2.177 -9.750 6.726 1.00 93.94 207 ARG A CA 1
ATOM 1631 C C . ARG A 1 207 ? 0.919 -10.291 6.065 1.00 93.94 207 ARG A C 1
ATOM 1633 O O . ARG A 1 207 ? 0.557 -9.922 4.941 1.00 93.94 207 ARG A O 1
ATOM 1640 N N . SER A 1 208 ? 0.239 -11.171 6.790 1.00 94.81 208 SER A N 1
ATOM 1641 C CA . SER A 1 208 ? -1.063 -11.671 6.373 1.00 94.81 208 SER A CA 1
ATOM 1642 C C . SER A 1 208 ? -2.142 -10.611 6.582 1.00 94.81 208 SER A C 1
ATOM 1644 O O . SER A 1 208 ? -2.051 -9.749 7.458 1.00 94.81 208 SER A O 1
ATOM 1646 N N . ASP A 1 209 ? -3.211 -10.721 5.803 1.00 95.00 209 ASP A N 1
ATOM 1647 C CA . ASP A 1 209 ? -4.397 -9.877 5.943 1.00 95.00 209 ASP A CA 1
ATOM 1648 C C . ASP A 1 209 ? -5.021 -9.993 7.344 1.00 95.00 209 ASP A C 1
ATOM 1650 O O . ASP A 1 209 ? -5.417 -8.988 7.933 1.00 95.00 209 ASP A O 1
ATOM 1654 N N . ALA A 1 210 ? -5.013 -11.192 7.938 1.00 96.75 210 ALA A N 1
ATOM 1655 C CA . ALA A 1 210 ? -5.476 -11.416 9.307 1.00 96.75 210 ALA A CA 1
ATOM 1656 C C . ALA A 1 210 ? -4.626 -10.661 10.342 1.00 96.75 210 ALA A C 1
ATOM 1658 O O . ALA A 1 210 ? -5.175 -9.977 11.206 1.00 96.75 210 ALA A O 1
ATOM 1659 N N . PHE A 1 211 ? -3.295 -10.719 10.215 1.00 97.25 211 PHE A N 1
ATOM 1660 C CA . PHE A 1 211 ? -2.381 -9.984 11.090 1.00 97.25 211 PHE A CA 1
ATOM 1661 C C . PHE A 1 211 ? -2.600 -8.470 10.986 1.00 97.25 211 PHE A C 1
ATOM 1663 O O . PHE A 1 211 ? -2.714 -7.789 12.007 1.00 97.25 211 PHE A O 1
ATOM 1670 N N . ASN A 1 212 ? -2.693 -7.944 9.759 1.00 96.69 212 ASN A N 1
ATOM 1671 C CA . ASN A 1 212 ? -2.945 -6.522 9.526 1.00 96.69 212 ASN A CA 1
ATOM 1672 C C . ASN A 1 212 ? -4.296 -6.093 10.113 1.00 96.69 212 ASN A C 1
ATOM 1674 O O . ASN A 1 212 ? -4.353 -5.098 10.832 1.00 96.69 212 ASN A O 1
ATOM 1678 N N . THR A 1 213 ? -5.351 -6.886 9.899 1.00 97.44 213 THR A N 1
ATOM 1679 C CA . THR A 1 213 ? -6.696 -6.642 10.446 1.00 97.44 213 THR A CA 1
ATOM 1680 C C . THR A 1 213 ? -6.669 -6.516 11.964 1.00 97.44 213 THR A C 1
ATOM 1682 O O . THR A 1 213 ? -7.104 -5.500 12.510 1.00 97.44 213 THR A O 1
ATOM 1685 N N . GLU A 1 214 ? -6.141 -7.532 12.652 1.00 97.00 214 GLU A N 1
ATOM 1686 C CA . GLU A 1 214 ? -6.117 -7.587 14.112 1.00 97.00 214 GLU A CA 1
ATOM 1687 C C . GLU A 1 214 ? -5.315 -6.415 14.696 1.00 97.00 214 GLU A C 1
ATOM 1689 O O . GLU A 1 214 ? -5.739 -5.751 15.649 1.00 97.00 214 GLU A O 1
ATOM 1694 N N . ARG A 1 215 ? -4.148 -6.134 14.111 1.00 97.69 215 ARG A N 1
ATOM 1695 C CA . ARG A 1 215 ? -3.222 -5.120 14.612 1.00 97.69 215 ARG A CA 1
ATOM 1696 C C . ARG A 1 215 ? -3.735 -3.704 14.375 1.00 97.69 215 ARG A C 1
ATOM 1698 O O . ARG A 1 215 ? -3.699 -2.889 15.302 1.00 97.69 215 ARG A O 1
ATOM 1705 N N . ALA A 1 216 ? -4.261 -3.430 13.183 1.00 97.50 216 ALA A N 1
ATOM 1706 C CA . ALA A 1 216 ? -4.832 -2.139 12.826 1.00 97.50 216 ALA A CA 1
ATOM 1707 C C . ALA A 1 216 ? -6.054 -1.812 13.690 1.00 97.50 216 ALA A C 1
ATOM 1709 O O . ALA A 1 216 ? -6.106 -0.746 14.306 1.00 97.50 216 ALA A O 1
ATOM 1710 N N . ILE A 1 217 ? -7.006 -2.740 13.834 1.00 97.06 217 ILE A N 1
ATOM 1711 C CA . ILE A 1 217 ? -8.229 -2.448 14.583 1.00 97.06 217 ILE A CA 1
ATOM 1712 C C . ILE A 1 217 ? -7.968 -2.246 16.080 1.00 97.06 217 ILE A C 1
ATOM 1714 O O . ILE A 1 217 ? -8.512 -1.319 16.687 1.00 97.06 217 ILE A O 1
ATOM 1718 N N . LYS A 1 218 ? -7.076 -3.049 16.682 1.00 96.25 218 LYS A N 1
ATOM 1719 C CA . LYS A 1 218 ? -6.637 -2.850 18.072 1.00 96.25 218 LYS A CA 1
ATOM 1720 C C . LYS A 1 218 ? -5.992 -1.475 18.250 1.00 96.25 218 LYS A C 1
ATOM 1722 O O . LYS A 1 218 ? -6.264 -0.795 19.242 1.00 96.25 218 LYS A O 1
ATOM 1727 N N . ALA A 1 219 ? -5.159 -1.055 17.298 1.00 97.69 219 ALA A N 1
ATOM 1728 C CA . ALA A 1 219 ? -4.500 0.243 17.327 1.00 97.69 219 ALA A CA 1
ATOM 1729 C C . ALA A 1 219 ? -5.494 1.411 17.233 1.00 97.69 219 ALA A C 1
ATOM 1731 O O . ALA A 1 219 ? -5.416 2.330 18.052 1.00 97.69 219 ALA A O 1
ATOM 1732 N N . VAL A 1 220 ? -6.450 1.349 16.301 1.00 97.69 220 VAL A N 1
ATOM 1733 C CA . VAL A 1 220 ? -7.486 2.380 16.130 1.00 97.69 220 VAL A CA 1
ATOM 1734 C C . VAL A 1 220 ? -8.353 2.476 17.381 1.00 97.69 220 VAL A C 1
ATOM 1736 O O . VAL A 1 220 ? -8.439 3.543 17.981 1.00 97.69 220 VAL A O 1
ATOM 1739 N N . VAL A 1 221 ? -8.925 1.365 17.860 1.00 94.56 221 VAL A N 1
ATOM 1740 C CA . VAL A 1 221 ? -9.799 1.376 19.050 1.00 94.56 221 VAL A CA 1
ATOM 1741 C C . VAL A 1 221 ? -9.061 1.896 20.289 1.00 94.56 221 VAL A C 1
ATOM 1743 O O . VAL A 1 221 ? -9.635 2.647 21.080 1.00 94.56 221 VAL A O 1
ATOM 1746 N N . LYS A 1 222 ? -7.770 1.568 20.440 1.00 94.94 222 LYS A N 1
ATOM 1747 C CA . LYS A 1 222 ? -6.924 2.130 21.503 1.00 94.94 222 LYS A CA 1
ATOM 1748 C C . LYS A 1 222 ? -6.738 3.642 21.351 1.00 94.94 222 LYS A C 1
ATOM 1750 O O . LYS A 1 222 ? -6.760 4.351 22.357 1.00 94.94 222 LYS A O 1
ATOM 1755 N N . ALA A 1 223 ? -6.571 4.147 20.129 1.00 96.50 223 ALA A N 1
ATOM 1756 C CA . ALA A 1 223 ? -6.460 5.580 19.865 1.00 96.50 223 ALA A CA 1
ATOM 1757 C C . ALA A 1 223 ? -7.752 6.349 20.195 1.00 96.50 223 ALA A C 1
ATOM 1759 O O . ALA A 1 223 ? -7.659 7.506 20.600 1.00 96.50 223 ALA A O 1
ATOM 1760 N N . LEU A 1 224 ? -8.924 5.703 20.115 1.00 93.88 224 LEU A N 1
ATOM 1761 C CA . LEU A 1 224 ? -10.223 6.298 20.464 1.00 93.88 224 LEU A CA 1
ATOM 1762 C C . LEU A 1 224 ? -10.498 6.370 21.974 1.00 93.88 224 LEU A C 1
ATOM 1764 O O . LEU A 1 224 ? -11.387 7.107 22.392 1.00 93.88 224 LEU A O 1
ATOM 1768 N N . ALA A 1 225 ? -9.760 5.640 22.816 1.00 89.25 225 ALA A N 1
ATOM 1769 C CA . ALA A 1 225 ? -10.024 5.571 24.258 1.00 89.25 225 ALA A CA 1
ATOM 1770 C C . ALA A 1 225 ? -10.146 6.941 24.974 1.00 89.25 225 ALA A C 1
ATOM 1772 O O . ALA A 1 225 ? -11.027 7.069 25.828 1.00 89.25 225 ALA A O 1
ATOM 1773 N N . PRO A 1 226 ? -9.348 7.982 24.644 1.00 91.00 226 PRO A N 1
ATOM 1774 C CA . PRO A 1 226 ? -9.495 9.310 25.245 1.00 91.00 226 PRO A CA 1
ATOM 1775 C C . PRO A 1 226 ? -10.844 9.983 24.951 1.00 91.00 226 PRO A C 1
ATOM 1777 O O . PRO A 1 226 ? -11.331 10.745 25.784 1.00 91.00 226 PRO A O 1
ATOM 1780 N N . ILE A 1 227 ? -11.471 9.674 23.809 1.00 90.00 227 ILE A N 1
ATOM 1781 C CA . ILE A 1 227 ? -12.755 10.260 23.392 1.00 90.00 227 ILE A CA 1
ATOM 1782 C C . ILE A 1 227 ? -13.867 9.864 24.356 1.00 90.00 227 ILE A C 1
ATOM 1784 O O . ILE A 1 227 ? -14.733 10.677 24.640 1.00 90.00 227 ILE A O 1
ATOM 1788 N N . LYS A 1 228 ? -13.808 8.663 24.946 1.00 86.31 228 LYS A N 1
ATOM 1789 C CA . LYS A 1 228 ? -14.832 8.168 25.878 1.00 86.31 228 LYS A CA 1
ATOM 1790 C C . LYS A 1 228 ? -15.094 9.121 27.052 1.00 86.31 228 LYS A C 1
ATOM 1792 O O . LYS A 1 228 ? -16.217 9.178 27.538 1.00 86.31 228 LYS A O 1
ATOM 1797 N N . LYS A 1 229 ? -14.068 9.854 27.504 1.00 85.81 229 LYS A N 1
ATOM 1798 C CA . LYS A 1 229 ? -14.186 10.855 28.578 1.00 85.81 229 LYS A CA 1
ATOM 1799 C C . LYS A 1 229 ? -14.730 12.203 28.093 1.00 85.81 229 LYS A C 1
ATOM 1801 O O . LYS A 1 229 ? -15.288 12.934 28.896 1.00 85.81 229 LYS A O 1
ATOM 1806 N N . LEU A 1 230 ? -14.528 12.532 26.817 1.00 87.06 230 LEU A N 1
ATOM 1807 C CA . LEU A 1 230 ? -14.991 13.779 26.200 1.00 87.06 230 LEU A CA 1
ATOM 1808 C C . LEU A 1 230 ? -16.450 13.662 25.750 1.00 87.06 230 LEU A C 1
ATOM 1810 O O . LEU A 1 230 ? -17.247 14.556 25.992 1.00 87.06 230 LEU A O 1
ATOM 1814 N N . SER A 1 231 ? -16.785 12.544 25.106 1.00 85.38 231 SER A N 1
ATOM 1815 C CA . SER A 1 231 ? -18.124 12.200 24.644 1.00 85.38 231 SER A CA 1
ATOM 1816 C C . SER A 1 231 ? -18.243 10.682 24.496 1.00 85.38 231 SER A C 1
ATOM 1818 O O . SER A 1 231 ? -17.663 10.061 23.599 1.00 85.38 231 SER A O 1
ATOM 1820 N N . SER A 1 232 ? -19.010 10.063 25.394 1.00 79.19 232 SER A N 1
ATOM 1821 C CA . SER A 1 232 ? -19.277 8.620 25.346 1.00 79.19 232 SER A CA 1
ATOM 1822 C C . SER A 1 232 ? -20.072 8.228 24.093 1.00 79.19 232 SER A C 1
ATOM 1824 O O . SER A 1 232 ? -19.875 7.135 23.553 1.00 79.19 232 SER A O 1
ATOM 1826 N N . SER A 1 233 ? -20.939 9.121 23.611 1.00 78.12 233 SER A N 1
ATOM 1827 C CA . SER A 1 233 ? -21.764 8.909 22.419 1.00 78.12 233 SER A CA 1
ATOM 1828 C C . SER A 1 233 ? -20.912 8.880 21.150 1.00 78.12 233 SER A C 1
ATOM 1830 O O . SER A 1 233 ? -20.965 7.894 20.413 1.00 78.12 233 SER A O 1
ATOM 1832 N N . ASP A 1 234 ? -20.053 9.888 20.947 1.00 85.69 234 ASP A N 1
ATOM 1833 C CA . ASP A 1 234 ? -19.145 9.936 19.791 1.00 85.69 234 ASP A CA 1
ATOM 1834 C C . ASP A 1 234 ? -18.163 8.756 19.807 1.00 85.69 234 ASP A C 1
ATOM 1836 O O . ASP A 1 234 ? -17.945 8.102 18.787 1.00 85.69 234 ASP A O 1
ATOM 1840 N N . TYR A 1 235 ? -17.615 8.417 20.982 1.00 88.25 235 TYR A N 1
ATOM 1841 C CA . TYR A 1 235 ? -16.758 7.240 21.139 1.00 88.25 235 TYR A CA 1
ATOM 1842 C C . TYR A 1 235 ? -17.460 5.952 20.692 1.00 88.25 235 TYR A C 1
ATOM 1844 O O . TYR A 1 235 ? -16.874 5.146 19.967 1.00 88.25 235 TYR A O 1
ATOM 1852 N N . THR A 1 236 ? -18.705 5.753 21.129 1.00 81.25 236 THR A N 1
ATOM 1853 C CA . THR A 1 236 ? -19.478 4.547 20.813 1.00 81.25 236 THR A CA 1
ATOM 1854 C C . THR A 1 236 ? -19.737 4.448 19.314 1.00 81.25 236 THR A C 1
ATOM 1856 O O . THR A 1 236 ? -19.511 3.387 18.730 1.00 81.25 236 THR A O 1
ATOM 1859 N N . LEU A 1 237 ? -20.140 5.551 18.678 1.00 83.38 237 LEU A N 1
ATOM 1860 C CA . LEU A 1 237 ? -20.387 5.593 17.240 1.00 83.38 237 LEU A CA 1
ATOM 1861 C C . LEU A 1 237 ? -19.109 5.299 16.445 1.00 83.38 237 LEU A C 1
ATOM 1863 O O . LEU A 1 237 ? -19.081 4.343 15.672 1.00 83.38 237 LEU A O 1
ATOM 1867 N N . LEU A 1 238 ? -18.028 6.044 16.689 1.00 91.19 238 LEU A N 1
ATOM 1868 C CA . LEU A 1 238 ? -16.758 5.878 15.973 1.00 91.19 238 LEU A CA 1
ATOM 1869 C C . LEU A 1 238 ? -16.161 4.479 16.158 1.00 91.19 238 LEU A C 1
ATOM 1871 O O . LEU A 1 238 ? -15.665 3.873 15.202 1.00 91.19 238 LEU A O 1
ATOM 1875 N N . ARG A 1 239 ? -16.237 3.926 17.375 1.00 90.56 239 ARG A N 1
ATOM 1876 C CA . ARG A 1 239 ? -15.785 2.558 17.648 1.00 90.56 239 ARG A CA 1
ATOM 1877 C C . ARG A 1 239 ? -16.612 1.535 16.872 1.00 90.56 239 ARG A C 1
ATOM 1879 O O . ARG A 1 239 ? -16.034 0.629 16.276 1.00 90.56 239 ARG A O 1
ATOM 1886 N N . ASN A 1 240 ? -17.935 1.663 16.862 1.00 83.19 240 ASN A N 1
ATOM 1887 C CA . ASN A 1 240 ? -18.806 0.719 16.162 1.00 83.19 240 ASN A CA 1
ATOM 1888 C C . ASN A 1 240 ? -18.622 0.800 14.644 1.00 83.19 240 ASN A C 1
ATOM 1890 O O . ASN A 1 240 ? -18.513 -0.240 13.998 1.00 83.19 240 ASN A O 1
ATOM 1894 N N . THR A 1 241 ? -18.492 2.007 14.089 1.00 89.06 241 THR A N 1
ATOM 1895 C CA . THR A 1 241 ? -18.180 2.216 12.668 1.00 89.06 241 THR A CA 1
ATOM 1896 C C . THR A 1 241 ? -16.830 1.605 12.300 1.00 89.06 241 THR A C 1
ATOM 1898 O O . THR A 1 241 ? -16.721 0.922 11.283 1.00 89.06 241 THR A O 1
ATOM 1901 N N . THR A 1 242 ? -15.818 1.759 13.163 1.00 94.38 242 THR A N 1
ATOM 1902 C CA . THR A 1 242 ? -14.515 1.093 13.003 1.00 94.38 242 THR A CA 1
ATOM 1903 C C . THR A 1 242 ? -14.681 -0.426 12.958 1.00 94.38 242 THR A C 1
ATOM 1905 O O . THR A 1 242 ? -14.210 -1.073 12.030 1.00 94.38 242 THR A O 1
ATOM 1908 N N . ILE A 1 243 ? -15.387 -1.017 13.924 1.00 90.94 243 ILE A N 1
ATOM 1909 C CA . ILE A 1 243 ? -15.599 -2.471 13.966 1.00 90.94 243 ILE A CA 1
ATOM 1910 C C . ILE A 1 243 ? -16.350 -2.965 12.731 1.00 90.94 243 ILE A C 1
ATOM 1912 O O . ILE A 1 243 ? -15.970 -3.988 12.164 1.00 90.94 243 ILE A O 1
ATOM 1916 N N . ALA A 1 244 ? -17.376 -2.238 12.292 1.00 88.19 244 ALA A N 1
ATOM 1917 C CA . ALA A 1 244 ? -18.130 -2.576 11.094 1.00 88.19 244 ALA A CA 1
ATOM 1918 C C . ALA A 1 244 ? -17.238 -2.569 9.844 1.00 88.19 244 ALA A C 1
ATOM 1920 O O . ALA A 1 244 ? -17.271 -3.533 9.085 1.00 88.19 244 ALA A O 1
ATOM 1921 N N . ALA A 1 245 ? -16.396 -1.545 9.667 1.00 93.56 245 ALA A N 1
ATOM 1922 C CA . ALA A 1 245 ? -15.483 -1.445 8.528 1.00 93.56 245 ALA A CA 1
ATOM 1923 C C . ALA A 1 245 ? -14.492 -2.621 8.462 1.00 93.56 245 ALA A C 1
ATOM 1925 O O . ALA A 1 245 ? -14.251 -3.170 7.394 1.00 93.56 245 ALA A O 1
ATOM 1926 N N . PHE A 1 246 ? -13.962 -3.060 9.604 1.00 94.44 246 PHE A N 1
ATOM 1927 C CA . PHE A 1 246 ? -13.017 -4.182 9.669 1.00 94.44 246 PHE A CA 1
ATOM 1928 C C . PHE A 1 246 ? -13.678 -5.569 9.589 1.00 94.44 246 PHE A C 1
ATOM 1930 O O . PHE A 1 246 ? -12.986 -6.568 9.403 1.00 94.44 246 PHE A O 1
ATOM 1937 N N . LYS A 1 247 ? -15.008 -5.648 9.714 1.00 90.19 247 LYS A N 1
ATOM 1938 C CA . LYS A 1 247 ? -15.793 -6.870 9.466 1.00 90.19 247 LYS A CA 1
ATOM 1939 C C . LYS A 1 247 ? -16.257 -6.999 8.012 1.00 90.19 247 LYS A C 1
ATOM 1941 O O . LYS A 1 247 ? -16.946 -7.961 7.684 1.00 90.19 247 LYS A O 1
ATOM 1946 N N . GLN A 1 248 ? -15.884 -6.061 7.145 1.00 88.50 248 GLN A N 1
ATOM 1947 C CA . GLN A 1 248 ? -16.086 -6.174 5.703 1.00 88.50 248 GLN A CA 1
ATOM 1948 C C . GLN A 1 248 ? -14.916 -6.943 5.083 1.00 88.50 248 GLN A C 1
ATOM 1950 O O . GLN A 1 248 ? -13.767 -6.692 5.419 1.00 88.50 248 GLN A O 1
ATOM 1955 N N . SER A 1 249 ? -15.187 -7.848 4.143 1.00 89.12 249 SER A N 1
ATOM 1956 C CA . SER A 1 249 ? -14.147 -8.581 3.396 1.00 89.12 249 SER A CA 1
ATOM 1957 C C . SER A 1 249 ? -13.738 -7.873 2.098 1.00 89.12 249 SER A C 1
ATOM 1959 O O . SER A 1 249 ? -13.401 -8.520 1.111 1.00 89.12 249 SER A O 1
ATOM 1961 N N . THR A 1 250 ? -13.819 -6.543 2.074 1.00 89.06 250 THR A N 1
ATOM 1962 C CA . THR A 1 250 ? -13.479 -5.708 0.913 1.00 89.06 250 THR A CA 1
ATOM 1963 C C . THR A 1 250 ? -12.117 -5.049 1.109 1.00 89.06 250 THR A C 1
ATOM 1965 O O . THR A 1 250 ? -11.854 -4.602 2.225 1.00 89.06 250 THR A O 1
ATOM 1968 N N . PRO A 1 251 ? -11.279 -4.914 0.064 1.00 90.62 251 PRO A N 1
ATOM 1969 C CA . PRO A 1 251 ? -9.988 -4.240 0.172 1.00 90.62 251 PRO A CA 1
ATOM 1970 C C . PRO A 1 251 ? -10.092 -2.878 0.863 1.00 90.62 251 PRO A C 1
ATOM 1972 O O . PRO A 1 251 ? -10.958 -2.064 0.537 1.00 90.62 251 PRO A O 1
ATOM 1975 N N . MET A 1 252 ? -9.213 -2.645 1.833 1.00 90.06 252 MET A N 1
ATOM 1976 C CA . MET A 1 252 ? -9.174 -1.439 2.646 1.00 90.06 252 MET A CA 1
ATOM 1977 C C . MET A 1 252 ? -7.854 -0.710 2.414 1.00 90.06 252 MET A C 1
ATOM 1979 O O . MET A 1 252 ? -6.784 -1.249 2.690 1.00 90.06 252 MET A O 1
ATOM 1983 N N . ARG A 1 253 ? -7.962 0.548 1.978 1.00 91.69 253 ARG A N 1
ATOM 1984 C CA . ARG A 1 253 ? -6.892 1.547 2.066 1.00 91.69 253 ARG A CA 1
ATOM 1985 C C . ARG A 1 253 ? -7.082 2.291 3.378 1.00 91.69 253 ARG A C 1
ATOM 1987 O O . ARG A 1 253 ? -8.118 2.923 3.601 1.00 91.69 253 ARG A O 1
ATOM 1994 N N . PHE A 1 254 ? -6.123 2.159 4.282 1.00 94.38 254 PHE A N 1
ATOM 1995 C CA . PHE A 1 254 ? -6.281 2.621 5.656 1.00 94.38 254 PHE A CA 1
ATOM 1996 C C . PHE A 1 254 ? -6.431 4.147 5.743 1.00 94.38 254 PHE A C 1
ATOM 1998 O O . PHE A 1 254 ? -7.246 4.631 6.524 1.00 94.38 254 PHE A O 1
ATOM 2005 N N . ASP A 1 255 ? -5.722 4.908 4.904 1.00 93.88 255 ASP A N 1
ATOM 2006 C CA . ASP A 1 255 ? -5.859 6.371 4.858 1.00 93.88 255 ASP A CA 1
ATOM 2007 C C . ASP A 1 255 ? -7.251 6.823 4.370 1.00 93.88 255 ASP A C 1
ATOM 2009 O O . ASP A 1 255 ? -7.866 7.711 4.968 1.00 93.88 255 ASP A O 1
ATOM 2013 N N . ASP A 1 256 ? -7.811 6.144 3.362 1.00 93.69 256 ASP A N 1
ATOM 2014 C CA . ASP A 1 256 ? -9.179 6.392 2.883 1.00 93.69 256 ASP A CA 1
ATOM 2015 C C . ASP A 1 256 ? -10.205 6.073 3.984 1.00 93.69 256 ASP A C 1
ATOM 2017 O O . ASP A 1 256 ? -11.167 6.817 4.198 1.00 93.69 256 ASP A O 1
ATOM 2021 N N . PHE A 1 257 ? -9.989 4.980 4.727 1.00 95.25 257 PHE A N 1
ATOM 2022 C CA . PHE A 1 257 ? -10.789 4.639 5.904 1.00 95.25 257 PHE A CA 1
ATOM 2023 C C . PHE A 1 257 ? -10.714 5.735 6.974 1.00 95.25 257 PHE A C 1
ATOM 2025 O O . PHE A 1 257 ? -11.761 6.127 7.503 1.00 95.25 257 PHE A O 1
ATOM 2032 N N . VAL A 1 258 ? -9.515 6.251 7.269 1.00 97.31 258 VAL A N 1
ATOM 2033 C CA . VAL A 1 258 ? -9.330 7.326 8.250 1.00 97.31 258 VAL A CA 1
ATOM 2034 C C . VAL A 1 258 ? -10.062 8.594 7.813 1.00 97.31 258 VAL A C 1
ATOM 2036 O O . VAL A 1 258 ? -10.801 9.188 8.600 1.00 97.31 258 VAL A O 1
ATOM 2039 N N . THR A 1 259 ? -9.920 8.969 6.544 1.00 96.25 259 THR A N 1
ATOM 2040 C CA . THR A 1 259 ? -10.561 10.155 5.968 1.00 96.25 259 THR A CA 1
ATOM 2041 C C . THR A 1 259 ? -12.085 10.058 6.047 1.00 96.25 259 THR A C 1
ATOM 2043 O O . THR A 1 259 ? -12.744 10.936 6.602 1.00 96.25 259 THR A O 1
ATOM 2046 N N . ARG A 1 260 ? -12.654 8.942 5.578 1.00 95.50 260 ARG A N 1
ATOM 2047 C CA . ARG A 1 260 ? -14.106 8.721 5.552 1.00 95.50 260 ARG A CA 1
ATOM 2048 C C . ARG A 1 260 ? -14.732 8.587 6.941 1.00 95.50 260 ARG A C 1
ATOM 2050 O O . ARG A 1 260 ? -15.873 8.992 7.121 1.00 95.50 260 ARG A O 1
ATOM 2057 N N . THR A 1 261 ? -14.024 7.982 7.893 1.00 95.06 261 THR A N 1
ATOM 2058 C CA . THR A 1 261 ? -14.597 7.628 9.205 1.00 95.06 261 THR A CA 1
ATOM 2059 C C . THR A 1 261 ? -14.341 8.685 10.271 1.00 95.06 261 THR A C 1
ATOM 2061 O O . THR A 1 261 ? -15.163 8.835 11.170 1.00 95.06 261 THR A O 1
ATOM 2064 N N . PHE A 1 262 ? -13.211 9.393 10.200 1.00 96.44 262 PHE A N 1
ATOM 2065 C CA . PHE A 1 262 ? -12.790 10.328 11.246 1.00 96.44 262 PHE A CA 1
ATOM 2066 C C . PHE A 1 262 ? -12.607 11.746 10.724 1.00 96.44 262 PHE A C 1
ATOM 2068 O O . PHE A 1 262 ? -13.145 12.657 11.334 1.00 96.44 262 PHE A O 1
ATOM 2075 N N . ALA A 1 263 ? -11.894 11.956 9.613 1.00 95.50 263 ALA A N 1
ATOM 2076 C CA . ALA A 1 263 ? -11.614 13.321 9.151 1.00 95.50 263 ALA A CA 1
ATOM 2077 C C . ALA A 1 263 ? -12.893 14.072 8.743 1.00 95.50 263 ALA A C 1
ATOM 2079 O O . ALA A 1 263 ? -13.035 15.252 9.046 1.00 95.50 263 ALA A O 1
ATOM 2080 N N . ASN A 1 264 ? -13.836 13.365 8.115 1.00 94.75 264 ASN A N 1
ATOM 2081 C CA . ASN A 1 264 ? -15.120 13.916 7.673 1.00 94.75 264 ASN A CA 1
ATOM 2082 C C . ASN A 1 264 ? -16.245 13.731 8.708 1.00 94.75 264 ASN A C 1
ATOM 2084 O O . ASN A 1 264 ? -17.415 13.920 8.384 1.00 94.75 264 ASN A O 1
ATOM 2088 N N . TYR A 1 265 ? -15.924 13.289 9.927 1.00 94.88 265 TYR A N 1
ATOM 2089 C CA . TYR A 1 265 ? -16.920 13.097 10.975 1.00 94.88 265 TYR A CA 1
ATOM 2090 C C . TYR A 1 265 ? -17.318 14.440 11.589 1.00 94.88 265 TYR A C 1
ATOM 2092 O O . TYR A 1 265 ? -16.450 15.229 11.951 1.00 94.88 265 TYR A O 1
ATOM 2100 N N . GLU A 1 266 ? -18.617 14.675 11.771 1.00 93.00 266 GLU A N 1
ATOM 2101 C CA . GLU A 1 266 ? -19.137 15.830 12.506 1.00 93.00 266 GLU A CA 1
ATOM 2102 C C . GLU A 1 266 ? -19.444 15.427 13.957 1.00 93.00 266 GLU A C 1
ATOM 2104 O O . GLU A 1 266 ? -20.396 14.679 14.196 1.00 93.00 266 GLU A O 1
ATOM 2109 N N . PRO A 1 267 ? -18.656 15.886 14.950 1.00 91.44 267 PRO A N 1
ATOM 2110 C CA . PRO A 1 267 ? -18.886 15.514 16.338 1.00 91.44 267 PRO A CA 1
ATOM 2111 C C . PRO A 1 267 ? -20.192 16.060 16.890 1.00 91.44 267 PRO A C 1
ATOM 2113 O O . PRO A 1 267 ? -20.548 17.215 16.652 1.00 91.44 267 PRO A O 1
ATOM 2116 N N . LEU A 1 268 ? -20.844 15.255 17.729 1.00 83.69 268 LEU A N 1
ATOM 2117 C CA . LEU A 1 268 ? -22.057 15.658 18.435 1.00 83.69 268 LEU A CA 1
ATOM 2118 C C . LEU A 1 268 ? -21.776 16.735 19.495 1.00 83.69 268 LEU A C 1
ATOM 2120 O O . LEU A 1 268 ? -22.687 17.453 19.893 1.00 83.69 268 LEU A O 1
ATOM 2124 N N . HIS A 1 269 ? -20.542 16.789 20.012 1.00 79.12 269 HIS A N 1
ATOM 2125 C CA . HIS A 1 269 ? -20.133 17.670 21.110 1.00 79.12 269 HIS A CA 1
ATOM 2126 C C . HIS A 1 269 ? -18.860 18.447 20.735 1.00 79.12 269 HIS A C 1
ATOM 2128 O O . HIS A 1 269 ? -17.890 17.867 20.238 1.00 79.12 269 HIS A O 1
ATOM 2134 N N . GLU A 1 270 ? -18.832 19.747 21.049 1.00 83.25 270 GLU A N 1
ATOM 2135 C CA . GLU A 1 270 ? -17.740 20.671 20.692 1.00 83.25 270 GLU A CA 1
ATOM 2136 C C . GLU A 1 270 ? -16.327 20.207 21.112 1.00 83.25 270 GLU A C 1
ATOM 2138 O O . GLU A 1 270 ? -15.417 20.283 20.287 1.00 83.25 270 GLU A O 1
ATOM 2143 N N . PRO A 1 271 ? -16.102 19.631 22.316 1.00 86.81 271 PRO A N 1
ATOM 2144 C CA . PRO A 1 271 ? -14.755 19.249 22.754 1.00 86.81 271 PRO A CA 1
ATOM 2145 C C . PRO A 1 271 ? -14.058 18.206 21.870 1.00 86.81 271 PRO A C 1
ATOM 2147 O O . PRO A 1 271 ? -12.832 18.104 21.881 1.00 86.81 271 PRO A O 1
ATOM 2150 N N . LEU A 1 272 ? -14.816 17.390 21.128 1.00 88.38 272 LEU A N 1
ATOM 2151 C CA . LEU A 1 272 ? -14.229 16.452 20.172 1.00 88.38 272 LEU A CA 1
ATOM 2152 C C . LEU A 1 272 ? -13.867 17.144 18.853 1.00 88.38 272 LEU A C 1
ATOM 2154 O O . LEU A 1 272 ? -12.883 16.747 18.233 1.00 88.38 272 LEU A O 1
ATOM 2158 N N . ARG A 1 273 ? -14.600 18.189 18.447 1.00 89.94 273 ARG A N 1
ATOM 2159 C CA . ARG A 1 273 ? -14.332 18.940 17.210 1.00 89.94 273 ARG A CA 1
ATOM 2160 C C . ARG A 1 273 ? -12.927 19.532 17.209 1.00 89.94 273 ARG A C 1
ATOM 2162 O O . ARG A 1 273 ? -12.208 19.373 16.229 1.00 89.94 273 ARG A O 1
ATOM 2169 N N . GLU A 1 274 ? -12.494 20.089 18.336 1.00 89.44 274 GLU A N 1
ATOM 2170 C CA . GLU A 1 274 ? -11.138 20.634 18.495 1.00 89.44 274 GLU A CA 1
ATOM 2171 C C . GLU A 1 274 ? -10.039 19.559 18.427 1.00 89.44 274 GLU A C 1
ATOM 2173 O O . GLU A 1 274 ? -8.937 19.821 17.950 1.00 89.44 274 GLU A O 1
ATOM 2178 N N . LYS A 1 275 ? -10.326 18.329 18.875 1.00 91.38 275 LYS A N 1
ATOM 2179 C CA . LYS A 1 275 ? -9.341 17.230 18.927 1.00 91.38 275 LYS A CA 1
ATOM 2180 C C . LYS A 1 275 ? -9.327 16.335 17.695 1.00 91.38 275 LYS A C 1
ATOM 2182 O O . LYS A 1 275 ? -8.418 15.517 17.542 1.00 91.38 275 LYS A O 1
ATOM 2187 N N . LEU A 1 276 ? -10.327 16.448 16.829 1.00 92.25 276 LEU A N 1
ATOM 2188 C CA . LEU A 1 276 ? -10.475 15.595 15.655 1.00 92.25 276 LEU A CA 1
ATOM 2189 C C . LEU A 1 276 ? -9.289 15.702 14.673 1.00 92.25 276 LEU A C 1
ATOM 2191 O O . LEU A 1 276 ? -8.838 14.652 14.202 1.00 92.25 276 LEU A O 1
ATOM 2195 N N . PRO A 1 277 ? -8.709 16.895 14.409 1.00 94.38 277 PRO A N 1
ATOM 2196 C CA . PRO A 1 277 ? -7.518 17.004 13.565 1.00 94.38 277 PRO A CA 1
ATOM 2197 C C . PRO A 1 277 ? -6.306 16.266 14.151 1.00 94.38 277 PRO A C 1
ATOM 2199 O O . PRO A 1 277 ? -5.650 15.497 13.449 1.00 94.38 277 PRO A O 1
ATOM 2202 N N . GLU A 1 278 ? -6.046 16.423 15.455 1.00 95.19 278 GLU A N 1
ATOM 2203 C CA . GLU A 1 278 ? -4.951 15.733 16.154 1.00 95.19 278 GLU A CA 1
ATOM 2204 C C . GLU A 1 278 ? -5.140 14.208 16.115 1.00 95.19 278 GLU A C 1
ATOM 2206 O O . GLU A 1 278 ? -4.208 13.456 15.810 1.00 95.19 278 GLU A O 1
ATOM 2211 N N . LEU A 1 279 ? -6.367 13.742 16.372 1.00 95.44 279 LEU A N 1
ATOM 2212 C CA . LEU A 1 279 ? -6.717 12.329 16.279 1.00 95.44 279 LEU A CA 1
ATOM 2213 C C . LEU A 1 279 ? -6.482 11.791 14.866 1.00 95.44 279 LEU A C 1
ATOM 2215 O O . LEU A 1 279 ? -5.905 10.718 14.723 1.00 95.44 279 LEU A O 1
ATOM 2219 N N . THR A 1 280 ? -6.895 12.526 13.835 1.00 96.75 280 THR A N 1
ATOM 2220 C CA . THR A 1 280 ? -6.742 12.118 12.431 1.00 96.75 280 THR A CA 1
ATOM 2221 C C . THR A 1 280 ? -5.269 11.942 12.068 1.00 96.75 280 THR A C 1
ATOM 2223 O O . THR A 1 280 ? -4.891 10.891 11.548 1.00 96.75 280 THR A O 1
ATOM 2226 N N . THR A 1 281 ? -4.414 12.905 12.419 1.00 96.38 281 THR A N 1
ATOM 2227 C CA . THR A 1 281 ? -2.958 12.802 12.222 1.00 96.38 281 THR A CA 1
ATOM 2228 C C . THR A 1 281 ? -2.381 11.586 12.944 1.00 96.38 281 THR A C 1
ATOM 2230 O O . THR A 1 281 ? -1.630 10.803 12.362 1.00 96.38 281 THR A O 1
ATOM 2233 N N . LYS A 1 282 ? -2.788 11.363 14.199 1.00 97.00 282 LYS A N 1
ATOM 2234 C CA . LYS A 1 282 ? -2.358 10.198 14.980 1.00 97.00 282 LYS A CA 1
ATOM 2235 C C . LYS A 1 282 ? -2.807 8.876 14.360 1.00 97.00 282 LYS A C 1
ATOM 2237 O O . LYS A 1 282 ? -2.045 7.913 14.390 1.00 97.00 282 LYS A O 1
ATOM 2242 N N . LEU A 1 283 ? -4.032 8.815 13.836 1.00 97.62 283 LEU A N 1
ATOM 2243 C CA . LEU A 1 283 ? -4.569 7.632 13.169 1.00 97.62 283 LEU A CA 1
ATOM 2244 C C . LEU A 1 283 ? -3.776 7.328 11.896 1.00 97.62 283 LEU A C 1
ATOM 2246 O O . LEU A 1 283 ? -3.341 6.193 11.740 1.00 97.62 283 LEU A O 1
ATOM 2250 N N . ARG A 1 284 ? -3.500 8.326 11.047 1.00 96.25 284 ARG A N 1
ATOM 2251 C CA . ARG A 1 284 ? -2.706 8.156 9.813 1.00 96.25 284 ARG A CA 1
ATOM 2252 C C . ARG A 1 284 ? -1.292 7.628 10.059 1.00 96.25 284 ARG A C 1
ATOM 2254 O O . ARG A 1 284 ? -0.782 6.880 9.237 1.00 96.25 284 ARG A O 1
ATOM 2261 N N . ALA A 1 285 ? -0.693 7.935 11.208 1.00 95.62 285 ALA A N 1
ATOM 2262 C CA . ALA A 1 285 ? 0.623 7.423 11.601 1.00 95.62 285 ALA A CA 1
ATOM 2263 C C . ALA A 1 285 ? 0.601 5.990 12.183 1.00 95.62 285 ALA A C 1
ATOM 2265 O O . ALA A 1 285 ? 1.648 5.429 12.519 1.00 95.62 285 ALA A O 1
ATOM 2266 N N . LEU A 1 286 ? -0.572 5.372 12.372 1.00 96.62 286 LEU A N 1
ATOM 2267 C CA . LEU A 1 286 ? -0.669 4.038 12.975 1.00 96.62 286 LEU A CA 1
ATOM 2268 C C . LEU A 1 286 ? -0.007 2.913 12.164 1.00 96.62 286 LEU A C 1
ATOM 2270 O O . LEU A 1 286 ? 0.631 2.086 12.817 1.00 96.62 286 LEU A O 1
ATOM 2274 N N . PRO A 1 287 ? -0.108 2.838 10.821 1.00 94.81 287 PRO A N 1
ATOM 2275 C CA . PRO A 1 287 ? 0.536 1.773 10.049 1.00 94.81 287 PRO A CA 1
ATOM 2276 C C . PRO A 1 287 ? 2.035 1.676 10.345 1.00 94.81 287 PRO A C 1
ATOM 2278 O O . PRO A 1 287 ? 2.541 0.606 10.685 1.00 94.81 287 PRO A O 1
ATOM 2281 N N . GLU A 1 288 ? 2.720 2.820 10.356 1.00 91.50 288 GLU A N 1
ATOM 2282 C CA . GLU A 1 288 ? 4.144 2.921 10.674 1.00 91.50 288 GLU A CA 1
ATOM 2283 C C . GLU A 1 288 ? 4.413 2.651 12.164 1.00 91.50 288 GLU A C 1
ATOM 2285 O O . GLU A 1 288 ? 5.116 1.708 12.524 1.00 91.50 288 GLU A O 1
ATOM 2290 N N . THR A 1 289 ? 3.781 3.414 13.063 1.00 94.94 289 THR A N 1
ATOM 2291 C CA . THR A 1 289 ? 4.062 3.348 14.513 1.00 94.94 289 THR A CA 1
ATOM 2292 C C . THR A 1 289 ? 3.585 2.063 15.188 1.00 94.94 289 THR A C 1
ATOM 2294 O O . THR A 1 289 ? 3.937 1.783 16.343 1.00 94.94 289 THR A O 1
ATOM 2297 N N . LYS A 1 290 ? 2.720 1.295 14.521 1.00 96.06 290 LYS A N 1
ATOM 2298 C CA . LYS A 1 290 ? 2.231 0.005 15.001 1.00 96.06 290 LYS A CA 1
ATOM 2299 C C . LYS A 1 290 ? 2.659 -1.145 14.122 1.00 96.06 290 LYS A C 1
ATOM 2301 O O . LYS A 1 290 ? 2.532 -2.254 14.615 1.00 96.06 290 LYS A O 1
ATOM 2306 N N . GLY A 1 291 ? 3.228 -0.953 12.939 1.00 93.50 291 GLY A N 1
ATOM 2307 C CA . GLY A 1 291 ? 3.778 -2.032 12.118 1.00 93.50 291 GLY A CA 1
ATOM 2308 C C . GLY A 1 291 ? 2.709 -2.942 11.512 1.00 93.50 291 GLY A C 1
ATOM 2309 O O . GLY A 1 291 ? 2.745 -4.155 11.725 1.00 93.50 291 GLY A O 1
ATOM 2310 N N . PHE A 1 292 ? 1.761 -2.353 10.789 1.00 94.94 292 PHE A N 1
ATOM 2311 C CA . PHE A 1 292 ? 0.817 -3.048 9.909 1.00 94.94 292 PHE A CA 1
ATOM 2312 C C . PHE A 1 292 ? 0.767 -2.335 8.552 1.00 94.94 292 PHE A C 1
ATOM 2314 O O . PHE A 1 292 ? 1.205 -1.192 8.441 1.00 94.94 292 PHE A O 1
ATOM 2321 N N . ASP A 1 293 ? 0.273 -3.013 7.521 1.00 93.12 293 ASP A N 1
ATOM 2322 C CA . ASP A 1 293 ? 0.264 -2.465 6.160 1.00 93.12 293 ASP A CA 1
ATOM 2323 C C . ASP A 1 293 ? -0.845 -1.417 5.965 1.00 93.12 293 ASP A C 1
ATOM 2325 O O . ASP A 1 293 ? -1.927 -1.527 6.543 1.00 93.12 293 ASP A O 1
ATOM 2329 N N . GLY A 1 294 ? -0.596 -0.409 5.124 1.00 91.75 294 GLY A N 1
ATOM 2330 C CA . GLY A 1 294 ? -1.603 0.602 4.778 1.00 91.75 294 GLY A CA 1
ATOM 2331 C C . GLY A 1 294 ? -2.716 0.057 3.877 1.00 91.75 294 GLY A C 1
ATOM 2332 O O . GLY A 1 294 ? -3.833 0.566 3.932 1.00 91.75 294 GLY A O 1
ATOM 2333 N N . ASP A 1 295 ? -2.421 -1.007 3.121 1.00 90.25 295 ASP A N 1
ATOM 2334 C CA . ASP A 1 295 ? -3.339 -1.661 2.187 1.00 90.25 295 ASP A CA 1
ATOM 2335 C C . ASP A 1 295 ? -3.453 -3.163 2.487 1.00 90.25 295 ASP A C 1
ATOM 2337 O O . ASP A 1 295 ? -2.476 -3.914 2.403 1.00 90.25 295 ASP A O 1
ATOM 2341 N N . PHE A 1 296 ? -4.659 -3.624 2.815 1.00 92.12 296 PHE A N 1
ATOM 2342 C CA . PHE A 1 296 ? -4.958 -5.035 3.082 1.00 92.12 296 PHE A CA 1
ATOM 2343 C C . PHE A 1 296 ? -6.454 -5.319 2.912 1.00 92.12 296 PHE A C 1
ATOM 2345 O O . PHE A 1 296 ? -7.276 -4.406 2.899 1.00 92.12 296 PHE A O 1
ATOM 2352 N N . THR A 1 297 ? -6.832 -6.592 2.802 1.00 93.56 297 THR A N 1
ATOM 2353 C CA . THR A 1 297 ? -8.248 -6.987 2.860 1.00 93.56 297 THR A CA 1
ATOM 2354 C C . THR A 1 297 ? -8.583 -7.362 4.300 1.00 93.56 297 THR A C 1
ATOM 2356 O O . THR A 1 297 ? -7.947 -8.271 4.828 1.00 93.56 297 THR A O 1
ATOM 2359 N N . PRO A 1 298 ? -9.532 -6.700 4.984 1.00 95.00 298 PRO A N 1
ATOM 2360 C CA . PRO A 1 298 ? -9.864 -7.073 6.345 1.00 95.00 298 PRO A CA 1
ATOM 2361 C C . PRO A 1 298 ? -10.411 -8.504 6.415 1.00 95.00 298 PRO A C 1
ATOM 2363 O O . PRO A 1 298 ? -11.172 -8.955 5.555 1.00 95.00 298 PRO A O 1
ATOM 2366 N N . VAL A 1 299 ? -10.017 -9.223 7.463 1.00 96.81 299 VAL A N 1
ATOM 2367 C CA . VAL A 1 299 ? -10.430 -10.604 7.727 1.00 96.81 299 VAL A CA 1
ATOM 2368 C C . VAL A 1 299 ? -11.385 -10.597 8.918 1.00 96.81 299 VAL A C 1
ATOM 2370 O O . VAL A 1 299 ? -10.923 -10.461 10.051 1.00 96.81 299 VAL A O 1
ATOM 2373 N N . PRO A 1 300 ? -12.706 -10.768 8.721 1.00 93.12 300 PRO A N 1
ATOM 2374 C CA . PRO A 1 300 ? -13.682 -10.598 9.798 1.00 93.12 300 PRO A CA 1
ATOM 2375 C C . PRO A 1 300 ? -13.428 -11.489 11.020 1.00 93.12 300 PRO A C 1
ATOM 2377 O O . PRO A 1 300 ? -13.654 -11.055 12.147 1.00 93.12 300 PRO A O 1
ATOM 2380 N N . SER A 1 301 ? -12.911 -12.704 10.814 1.00 92.88 301 SER A N 1
ATOM 2381 C CA . SER A 1 301 ? -12.550 -13.636 11.891 1.00 92.88 301 SER A CA 1
ATOM 2382 C C . SER A 1 301 ? -11.309 -13.223 12.694 1.00 92.88 301 SER A C 1
ATOM 2384 O O . SER A 1 301 ? -11.094 -13.749 13.780 1.00 92.88 301 SER A O 1
ATOM 2386 N N . ALA A 1 302 ? -10.502 -12.280 12.199 1.00 94.88 302 ALA A N 1
ATOM 2387 C CA . ALA A 1 302 ? -9.354 -11.716 12.911 1.00 94.88 302 ALA A CA 1
ATOM 2388 C C . ALA A 1 302 ? -9.721 -10.471 13.744 1.00 94.88 302 ALA A C 1
ATOM 2390 O O . ALA A 1 302 ? -8.866 -9.895 14.418 1.00 94.88 302 ALA A O 1
ATOM 2391 N N . VAL A 1 303 ? -10.983 -10.024 13.704 1.00 92.69 303 VAL A N 1
ATOM 2392 C CA . VAL A 1 303 ? -11.464 -8.891 14.501 1.00 92.69 303 VAL A CA 1
ATOM 2393 C C . VAL A 1 303 ? -11.736 -9.357 15.937 1.00 92.69 303 VAL A C 1
ATOM 2395 O O . VAL A 1 303 ? -12.704 -10.077 16.162 1.00 92.69 303 VAL A O 1
ATOM 2398 N N . PRO A 1 304 ? -10.979 -8.892 16.947 1.00 86.44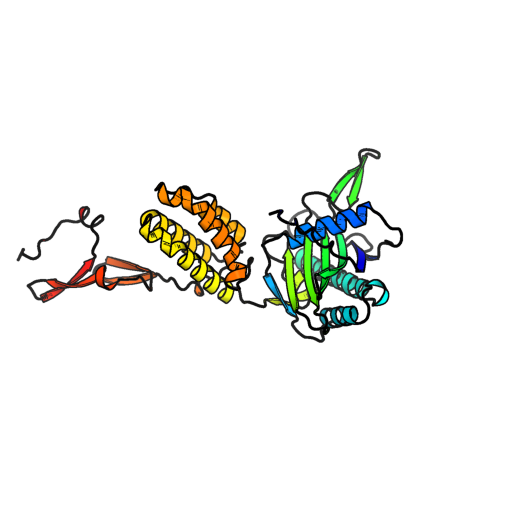 304 PRO A N 1
ATOM 2399 C CA . PRO A 1 304 ? -11.041 -9.410 18.319 1.00 86.44 304 PRO A CA 1
ATOM 2400 C C . PRO A 1 304 ? -12.225 -8.850 19.131 1.00 86.44 304 PRO A C 1
ATOM 2402 O O . PRO A 1 304 ? -12.193 -8.851 20.358 1.00 86.44 304 PRO A O 1
ATOM 2405 N N . PHE A 1 305 ? -13.237 -8.291 18.462 1.00 80.69 305 PHE A N 1
ATOM 2406 C CA . PHE A 1 305 ? -14.414 -7.687 19.086 1.00 80.69 305 PHE A CA 1
ATOM 2407 C C . PHE A 1 305 ? -15.659 -8.437 18.611 1.00 80.69 305 PHE A C 1
ATOM 2409 O O . PHE A 1 305 ? -16.347 -8.041 17.654 1.00 80.69 305 PHE A O 1
ATOM 2416 N N . HIS A 1 306 ? -15.925 -9.570 19.251 1.00 70.69 306 HIS A N 1
ATOM 2417 C CA . HIS A 1 306 ? -17.133 -10.344 19.006 1.00 70.69 306 HIS A CA 1
ATOM 2418 C C . HIS A 1 306 ? -18.296 -9.761 19.801 1.00 70.69 306 HIS A C 1
ATOM 2420 O O . HIS A 1 306 ? -18.100 -9.061 20.790 1.00 70.69 306 HIS A O 1
ATOM 2426 N N . ARG A 1 307 ? -19.525 -10.020 19.355 1.00 74.12 307 ARG A N 1
ATOM 2427 C CA . ARG A 1 307 ? -20.693 -9.839 20.215 1.00 74.12 307 ARG A CA 1
ATOM 2428 C C . ARG A 1 307 ? -20.925 -11.155 20.932 1.00 74.12 307 ARG A C 1
ATOM 2430 O O . ARG A 1 307 ? -21.103 -12.175 20.271 1.00 74.12 307 ARG A O 1
ATOM 2437 N N . VAL A 1 308 ? -20.954 -11.116 22.252 1.00 73.12 308 VAL A N 1
ATOM 2438 C CA . VAL A 1 308 ? -21.490 -12.206 23.053 1.00 73.12 308 VAL A CA 1
ATOM 2439 C C . VAL A 1 308 ? -23.003 -12.082 23.016 1.00 73.12 308 VAL A C 1
ATOM 2441 O O . VAL A 1 308 ? -23.547 -11.003 23.251 1.00 73.12 308 VAL A O 1
ATOM 2444 N N . LYS A 1 309 ? -23.669 -13.183 22.689 1.00 84.50 309 LYS A N 1
ATOM 2445 C CA . LYS A 1 309 ? -25.116 -13.340 22.802 1.00 84.50 309 LYS A CA 1
ATOM 2446 C C . LYS A 1 309 ? -25.379 -14.276 23.968 1.00 84.50 309 LYS A C 1
ATOM 2448 O O . LYS A 1 309 ? -24.767 -15.339 24.040 1.00 84.50 309 LYS A O 1
ATOM 2453 N N . VAL A 1 310 ? -26.255 -13.867 24.872 1.00 85.12 310 VAL A N 1
ATOM 2454 C CA . VAL A 1 310 ? -26.710 -14.700 25.982 1.00 85.12 310 VAL A CA 1
ATOM 2455 C C . VAL A 1 310 ? -28.220 -14.812 25.865 1.00 85.12 310 VAL A C 1
ATOM 2457 O O . VAL A 1 310 ? -28.930 -13.809 25.965 1.00 85.12 310 VAL A O 1
ATOM 2460 N N . ASP A 1 311 ? -28.689 -16.032 25.624 1.00 88.44 311 ASP A N 1
ATOM 2461 C CA . ASP A 1 311 ? -30.103 -16.372 25.732 1.00 88.44 311 ASP A CA 1
ATOM 2462 C C . ASP A 1 311 ? -30.490 -16.327 27.215 1.00 88.44 311 ASP A C 1
ATOM 2464 O O . ASP A 1 311 ? -29.869 -16.993 28.048 1.00 88.44 311 ASP A O 1
ATOM 2468 N N . VAL A 1 312 ? -31.473 -15.491 27.551 1.00 88.12 312 VAL A N 1
ATOM 2469 C CA . VAL A 1 312 ? -31.988 -15.354 28.922 1.00 88.12 312 VAL A CA 1
ATOM 2470 C C . VAL A 1 312 ? -33.344 -16.051 29.097 1.00 88.12 312 VAL A C 1
ATOM 2472 O O . VAL A 1 312 ? -33.932 -15.991 30.177 1.00 88.12 312 VAL A O 1
ATOM 2475 N N . GLY A 1 313 ? -33.813 -16.762 28.067 1.00 86.12 313 GLY A N 1
ATOM 2476 C CA . GLY A 1 313 ? -35.040 -17.550 28.054 1.00 86.12 313 GLY A CA 1
ATOM 2477 C C . GLY A 1 313 ? -36.267 -16.789 27.544 1.00 86.12 313 GLY A C 1
ATOM 2478 O O . GLY A 1 313 ? -36.296 -15.562 27.467 1.00 86.12 313 GLY A O 1
ATOM 2479 N N . ASN A 1 314 ? -37.320 -17.544 27.206 1.00 84.75 314 ASN A N 1
ATOM 2480 C CA . ASN A 1 314 ? -38.634 -17.031 26.783 1.00 84.75 314 ASN A CA 1
ATOM 2481 C C . ASN A 1 314 ? -38.592 -16.055 25.590 1.00 84.75 314 ASN A C 1
ATOM 2483 O O . ASN A 1 314 ? -39.376 -15.110 25.523 1.00 84.75 314 ASN A O 1
ATOM 2487 N N . GLY A 1 315 ? -37.674 -16.281 24.645 1.00 87.56 315 GLY A N 1
ATOM 2488 C CA . GLY A 1 315 ? -37.530 -15.442 23.451 1.00 87.56 315 GLY A CA 1
ATOM 2489 C C . GLY A 1 315 ? -36.814 -14.110 23.695 1.00 87.56 315 GLY A C 1
ATOM 2490 O O . GLY A 1 315 ? -36.863 -13.235 22.833 1.00 87.56 315 GLY A O 1
ATOM 2491 N N . VAL A 1 316 ? -36.152 -13.944 24.845 1.00 87.94 316 VAL A N 1
ATOM 2492 C CA . VAL A 1 316 ? -35.352 -12.759 25.166 1.00 87.94 316 VAL A CA 1
ATOM 2493 C C . VAL A 1 316 ? -33.862 -13.110 25.069 1.00 87.94 316 VAL A C 1
ATOM 2495 O O . VAL A 1 316 ? -33.390 -14.063 25.680 1.00 87.94 316 VAL A O 1
ATOM 2498 N N . GLU A 1 317 ? -33.106 -12.316 24.308 1.00 89.56 317 GLU A N 1
ATOM 2499 C CA . GLU A 1 317 ? -31.648 -12.421 24.160 1.00 89.56 317 GLU A CA 1
ATOM 2500 C C . GLU A 1 317 ? -31.015 -11.087 24.570 1.00 89.56 317 GLU A C 1
ATOM 2502 O O . GLU A 1 317 ? -31.494 -10.018 24.178 1.00 89.56 317 GLU A O 1
ATOM 2507 N N . ILE A 1 318 ? -29.909 -11.136 25.314 1.00 89.06 318 ILE A N 1
ATOM 2508 C CA . ILE A 1 318 ? -29.032 -9.974 25.476 1.00 89.06 318 ILE A CA 1
ATOM 2509 C C . ILE A 1 318 ? -27.803 -10.131 24.585 1.00 89.06 318 ILE A C 1
ATOM 2511 O O . ILE A 1 318 ? -27.251 -11.222 24.441 1.00 89.06 318 ILE A O 1
ATOM 2515 N N . SER A 1 319 ? -27.341 -9.028 23.998 1.00 83.75 319 SER A N 1
ATOM 2516 C CA . SER A 1 319 ? -26.078 -9.016 23.264 1.00 83.75 319 SER A CA 1
ATOM 2517 C C . SER A 1 319 ? -25.193 -7.862 23.710 1.00 83.75 319 SER A C 1
ATOM 2519 O O . SER A 1 319 ? -25.658 -6.737 23.889 1.00 83.75 319 SER A O 1
ATOM 2521 N N . TYR A 1 320 ? -23.911 -8.147 23.904 1.00 80.94 320 TYR A N 1
ATOM 2522 C CA . TYR A 1 320 ? -22.916 -7.171 24.336 1.00 80.94 320 TYR A CA 1
ATOM 2523 C C . TYR A 1 320 ? -21.567 -7.451 23.681 1.00 80.94 320 TYR A C 1
ATOM 2525 O O . TYR A 1 320 ? -21.311 -8.553 23.205 1.00 80.94 320 TYR A O 1
ATOM 2533 N N . ASP A 1 321 ? -20.695 -6.450 23.633 1.00 73.88 321 ASP A N 1
ATOM 2534 C CA . ASP A 1 321 ? -19.359 -6.631 23.069 1.00 73.88 321 ASP A CA 1
ATOM 2535 C C . ASP A 1 321 ? -18.476 -7.461 24.010 1.00 73.88 321 ASP A C 1
ATOM 2537 O O . ASP A 1 321 ? -18.336 -7.158 25.198 1.00 73.88 321 ASP A O 1
ATOM 2541 N N . GLU A 1 322 ? -17.844 -8.491 23.461 1.00 61.34 322 GLU A N 1
ATOM 2542 C CA . GLU A 1 322 ? -16.833 -9.302 24.123 1.00 61.34 322 GLU A CA 1
ATOM 2543 C C . GLU A 1 322 ? -15.681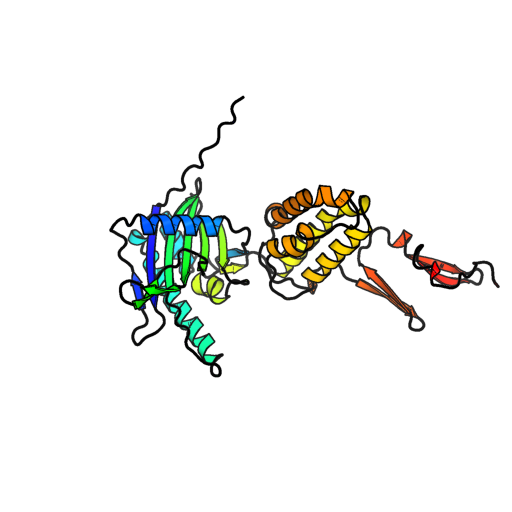 -8.407 24.607 1.00 61.34 322 GLU A C 1
ATOM 2545 O O . GLU A 1 322 ? -15.202 -7.523 23.890 1.00 61.34 322 GLU A O 1
ATOM 2550 N N . GLY A 1 323 ? -15.267 -8.594 25.864 1.00 51.19 323 GLY A N 1
ATOM 2551 C CA . GLY A 1 323 ? -14.233 -7.768 26.493 1.00 51.19 323 GLY A CA 1
ATOM 2552 C C . GLY A 1 323 ? -14.692 -6.371 26.938 1.00 51.19 323 GLY A C 1
ATOM 2553 O O . GLY A 1 323 ? -13.847 -5.512 27.199 1.00 51.19 323 GLY A O 1
ATOM 2554 N N . MET A 1 324 ? -16.003 -6.109 27.043 1.00 63.91 324 MET A N 1
ATOM 2555 C CA . MET A 1 324 ? -16.521 -4.860 27.616 1.00 63.91 324 MET A CA 1
ATOM 2556 C C . MET A 1 324 ? -15.959 -4.613 29.030 1.00 63.91 324 MET A C 1
ATOM 2558 O O . MET A 1 324 ? -16.196 -5.378 29.964 1.00 63.91 324 MET A O 1
ATOM 2562 N N . SER A 1 325 ? -15.247 -3.495 29.208 1.00 50.16 325 SER A N 1
ATOM 2563 C CA . SER A 1 325 ? -14.726 -3.069 30.513 1.00 50.16 325 SER A CA 1
ATOM 2564 C C . SER A 1 325 ? -15.867 -2.779 31.494 1.00 50.16 325 SER A C 1
ATOM 2566 O O . SER A 1 325 ? -16.758 -1.991 31.157 1.00 50.16 325 SER A O 1
ATOM 2568 N N . GLY A 1 326 ? -15.800 -3.335 32.706 1.00 68.62 326 GLY A N 1
ATOM 2569 C CA . GLY A 1 326 ? -16.829 -3.131 33.730 1.00 68.62 326 GLY A CA 1
ATOM 2570 C C . GLY A 1 326 ? -18.139 -3.856 33.419 1.00 68.62 326 GLY A C 1
ATOM 2571 O O . GLY A 1 326 ? -19.202 -3.357 33.765 1.00 68.62 326 GLY A O 1
ATOM 2572 N N . LEU A 1 327 ? -18.091 -5.010 32.742 1.00 76.12 327 LEU A N 1
ATOM 2573 C CA . LEU A 1 327 ? -19.293 -5.807 32.475 1.00 76.12 327 LEU A CA 1
ATOM 2574 C C . LEU A 1 327 ? -20.064 -6.110 33.769 1.00 76.12 327 LEU A C 1
ATOM 2576 O O . LEU A 1 327 ? -21.269 -5.894 33.814 1.00 76.12 327 LEU A O 1
ATOM 2580 N N . SER A 1 328 ? -19.363 -6.505 34.837 1.00 76.00 328 SER A N 1
ATOM 2581 C CA . SER A 1 328 ? -19.966 -6.825 36.139 1.00 76.00 328 SER A CA 1
ATOM 2582 C C . SER A 1 328 ? -20.627 -5.637 36.841 1.00 76.00 328 SER A C 1
ATOM 2584 O O . SER A 1 328 ? -21.473 -5.852 37.699 1.00 76.00 328 SER A O 1
ATOM 2586 N N . SER A 1 329 ? -20.275 -4.395 36.488 1.00 79.31 329 SER A N 1
ATOM 2587 C CA . SER A 1 329 ? -20.943 -3.199 37.016 1.00 79.31 329 SER A CA 1
ATOM 2588 C C . SER A 1 329 ? -22.142 -2.764 36.171 1.00 79.31 329 SER A C 1
ATOM 2590 O O . SER A 1 329 ? -22.789 -1.786 36.516 1.00 79.31 329 SER A O 1
ATOM 2592 N N . LYS A 1 330 ? -22.401 -3.426 35.037 1.00 84.19 330 LYS A N 1
ATOM 2593 C CA . LYS A 1 330 ? -23.482 -3.086 34.099 1.00 84.19 330 LYS A CA 1
ATOM 2594 C C . LYS A 1 330 ? -24.511 -4.194 33.952 1.00 84.19 330 LYS A C 1
ATOM 2596 O O . LYS A 1 330 ? -25.680 -3.906 33.739 1.00 84.19 330 LYS A O 1
ATOM 2601 N N . ILE A 1 331 ? -24.064 -5.446 34.005 1.00 89.31 331 ILE A N 1
ATOM 2602 C CA . ILE A 1 331 ? -24.895 -6.638 33.892 1.00 89.31 331 ILE A CA 1
ATOM 2603 C C . ILE A 1 331 ? -24.465 -7.599 34.996 1.00 89.31 331 ILE A C 1
ATOM 2605 O O . ILE A 1 331 ? -23.309 -8.024 35.040 1.00 89.31 331 ILE A O 1
ATOM 2609 N N . TRP A 1 332 ? -25.389 -7.945 35.885 1.00 90.94 332 TRP A N 1
ATOM 2610 C CA . TRP A 1 332 ? -25.126 -8.879 36.977 1.00 90.94 332 TRP A CA 1
ATOM 2611 C C . TRP A 1 332 ? -26.354 -9.728 37.283 1.00 90.94 332 TRP A C 1
ATOM 2613 O O . TRP A 1 332 ? -27.493 -9.335 37.031 1.00 90.94 332 TRP A O 1
ATOM 2623 N N . ALA A 1 333 ? -26.120 -10.917 37.832 1.00 91.06 333 ALA A N 1
ATOM 2624 C CA . ALA A 1 333 ? -27.190 -11.745 38.362 1.00 91.06 333 ALA A CA 1
ATOM 2625 C C . ALA A 1 333 ? -27.577 -11.265 39.766 1.00 91.06 333 ALA A C 1
ATOM 2627 O O . ALA A 1 333 ? -26.720 -10.891 40.567 1.00 91.06 333 ALA A O 1
ATOM 2628 N N . SER A 1 334 ? -28.865 -11.325 40.076 1.00 91.06 334 SER A N 1
ATOM 2629 C CA . SER A 1 334 ? -29.395 -11.127 41.422 1.00 91.06 334 SER A CA 1
ATOM 2630 C C . SER A 1 334 ? -30.528 -12.120 41.691 1.00 91.06 334 SER A C 1
ATOM 2632 O O . SER A 1 334 ? -30.846 -12.965 40.850 1.00 91.06 334 SER A O 1
ATOM 2634 N N . ARG A 1 335 ? -31.126 -12.059 42.880 1.00 89.25 335 ARG A N 1
ATOM 2635 C CA . ARG A 1 335 ? -32.294 -12.861 43.250 1.00 89.25 335 ARG A CA 1
ATOM 2636 C C . ARG A 1 335 ? -33.404 -11.963 43.763 1.00 89.25 335 ARG A C 1
ATOM 2638 O O . ARG A 1 335 ? -33.157 -11.100 44.599 1.00 89.25 335 ARG A O 1
ATOM 2645 N N . MET A 1 336 ? -34.619 -12.216 43.295 1.00 86.06 336 MET A N 1
ATOM 2646 C CA . MET A 1 336 ? -35.830 -11.704 43.933 1.00 86.06 336 MET A CA 1
ATOM 2647 C C . MET A 1 336 ? -35.955 -12.269 45.359 1.00 86.06 336 MET A C 1
ATOM 2649 O O . MET A 1 336 ? -35.320 -13.274 45.693 1.00 86.06 336 MET A O 1
ATOM 2653 N N . ARG A 1 337 ? -36.801 -11.659 46.204 1.00 82.06 337 ARG A N 1
ATOM 2654 C CA . ARG A 1 337 ? -37.045 -12.141 47.582 1.00 82.06 337 ARG A CA 1
ATOM 2655 C C . ARG A 1 337 ? -37.519 -13.595 47.648 1.00 82.06 337 ARG A C 1
ATOM 2657 O O . ARG A 1 337 ? -37.158 -14.306 48.576 1.00 82.06 337 ARG A O 1
ATOM 2664 N N . ASP A 1 338 ? -38.281 -14.043 46.658 1.00 84.38 338 ASP A N 1
ATOM 2665 C CA . ASP A 1 338 ? -38.764 -15.426 46.536 1.00 84.38 338 ASP A CA 1
ATOM 2666 C C . ASP A 1 338 ? -37.697 -16.428 46.047 1.00 84.38 338 ASP A C 1
ATOM 2668 O O . ASP A 1 338 ? -37.987 -17.599 45.809 1.00 84.38 338 ASP A O 1
ATOM 2672 N N . GLY A 1 339 ? -36.451 -15.978 45.877 1.00 84.94 339 GLY A N 1
ATOM 2673 C CA . GLY A 1 339 ? -35.329 -16.798 45.442 1.00 84.94 339 GLY A CA 1
ATOM 2674 C C . GLY A 1 339 ? -35.191 -16.943 43.925 1.00 84.94 339 GLY A C 1
ATOM 2675 O O . GLY A 1 339 ? -34.174 -17.500 43.484 1.00 84.94 339 GLY A O 1
ATOM 2676 N N . ARG A 1 340 ? -36.131 -16.422 43.117 1.00 87.56 340 ARG A N 1
ATOM 2677 C CA . ARG A 1 340 ? -36.040 -16.475 41.649 1.00 87.56 340 ARG A CA 1
ATOM 2678 C C . ARG A 1 340 ? -34.804 -15.712 41.153 1.00 87.56 340 ARG A C 1
ATOM 2680 O O . ARG A 1 340 ? -34.627 -14.546 41.519 1.00 87.56 340 ARG A O 1
ATOM 2687 N N . PRO A 1 341 ? -33.939 -16.336 40.331 1.00 89.38 341 PRO A N 1
ATOM 2688 C CA . PRO A 1 341 ? -32.797 -15.650 39.745 1.00 89.38 341 PRO A CA 1
ATOM 2689 C C . PRO A 1 341 ? -33.269 -14.653 38.683 1.00 89.38 341 PRO A C 1
ATOM 2691 O O . PRO A 1 341 ? -34.143 -14.959 37.874 1.00 89.38 341 PRO A O 1
ATOM 2694 N N . VAL A 1 342 ? -32.666 -13.469 38.679 1.00 90.50 342 VAL A N 1
ATOM 2695 C CA . VAL A 1 342 ? -32.916 -12.416 37.692 1.00 90.50 342 VAL A CA 1
ATOM 2696 C C . VAL A 1 342 ? -31.597 -11.880 37.157 1.00 90.50 342 VAL A C 1
ATOM 2698 O O . VAL A 1 342 ? -30.586 -11.870 37.862 1.00 90.50 342 VAL A O 1
ATOM 2701 N N . LEU A 1 343 ? -31.611 -11.417 35.910 1.00 90.19 343 LEU A N 1
ATOM 2702 C CA . LEU A 1 343 ? -30.501 -10.684 35.317 1.00 90.19 343 LEU A CA 1
ATOM 2703 C C . LEU A 1 343 ? -30.826 -9.192 35.353 1.00 90.19 343 LEU A C 1
ATOM 2705 O O . LEU A 1 343 ? -31.851 -8.771 34.820 1.00 90.19 343 LEU A O 1
ATOM 2709 N N . VAL A 1 344 ? -29.968 -8.401 35.989 1.00 91.06 344 VAL A N 1
ATOM 2710 C CA . VAL A 1 344 ? -30.139 -6.952 36.111 1.00 91.06 344 VAL A CA 1
ATOM 2711 C C . VAL A 1 344 ? -29.228 -6.261 35.105 1.00 91.06 344 VAL A C 1
ATOM 2713 O O . VAL A 1 344 ? -28.052 -6.611 34.994 1.00 91.06 344 VAL A O 1
ATOM 2716 N N . LEU A 1 345 ? -29.779 -5.289 34.375 1.00 91.25 345 LEU A N 1
ATOM 2717 C CA . LEU A 1 345 ? -29.037 -4.408 33.479 1.00 91.25 345 LEU A CA 1
ATOM 2718 C C . LEU A 1 345 ? -29.151 -2.965 33.983 1.00 91.25 345 LEU A C 1
ATOM 2720 O O . LEU A 1 345 ? -30.256 -2.431 34.066 1.00 91.25 345 LEU A O 1
ATOM 2724 N N . ASP A 1 346 ? -28.020 -2.329 34.281 1.00 89.25 346 ASP A N 1
ATOM 2725 C CA . ASP A 1 346 ? -27.966 -0.894 34.572 1.00 89.25 346 ASP A CA 1
ATOM 2726 C C . ASP A 1 346 ? -28.156 -0.102 33.271 1.00 89.25 346 ASP A C 1
ATOM 2728 O O . ASP A 1 346 ? -27.266 -0.031 32.415 1.00 89.25 346 ASP A O 1
ATOM 2732 N N . ALA A 1 347 ? -29.367 0.422 33.085 1.00 88.44 347 ALA A N 1
ATOM 2733 C CA . ALA A 1 347 ? -29.812 1.014 31.832 1.00 88.44 347 ALA A CA 1
ATOM 2734 C C . ALA A 1 347 ? -30.672 2.274 32.071 1.00 88.44 347 ALA A C 1
ATOM 2736 O O . ALA A 1 347 ? -31.861 2.264 31.747 1.00 88.44 347 ALA A O 1
ATOM 2737 N N . PRO A 1 348 ? -30.102 3.375 32.599 1.00 83.94 348 PRO A N 1
ATOM 2738 C CA . PRO A 1 348 ? -30.855 4.559 33.044 1.00 83.94 348 PRO A CA 1
ATOM 2739 C C . PRO A 1 348 ? -31.737 5.187 31.953 1.00 83.94 348 PRO A C 1
ATOM 2741 O O . PRO A 1 348 ? -32.812 5.719 32.237 1.00 83.94 348 PRO A O 1
ATOM 2744 N N . ASP A 1 349 ? -31.319 5.090 30.690 1.00 82.69 349 ASP A N 1
ATOM 2745 C CA . ASP A 1 349 ? -32.080 5.618 29.555 1.00 82.69 349 ASP A CA 1
ATOM 2746 C C . ASP A 1 349 ? -33.139 4.639 29.037 1.00 82.69 349 ASP A C 1
ATOM 2748 O O . ASP A 1 349 ? -34.231 5.049 28.638 1.00 82.69 349 ASP A O 1
ATOM 2752 N N . ALA A 1 350 ? -32.834 3.338 29.030 1.00 83.06 350 ALA A N 1
ATOM 2753 C CA . ALA A 1 350 ? -33.728 2.322 28.480 1.00 83.06 350 ALA A CA 1
ATOM 2754 C C . ALA A 1 350 ? -34.793 1.872 29.486 1.00 83.06 350 ALA A C 1
ATOM 2756 O O . ALA A 1 350 ? -35.900 1.551 29.063 1.00 83.06 350 ALA A O 1
ATOM 2757 N N . ALA A 1 351 ? -34.492 1.898 30.790 1.00 86.62 351 ALA A N 1
ATOM 2758 C CA . ALA A 1 351 ? -35.398 1.482 31.860 1.00 86.62 351 ALA A CA 1
ATOM 2759 C C . ALA A 1 351 ? -36.738 2.231 31.813 1.00 86.62 351 ALA A C 1
ATOM 2761 O O . ALA A 1 351 ? -37.781 1.632 32.036 1.00 86.62 351 ALA A O 1
ATOM 2762 N N . LYS A 1 352 ? -36.729 3.502 31.385 1.00 88.00 352 LYS A N 1
ATOM 2763 C CA . LYS A 1 352 ? -37.930 4.340 31.207 1.00 88.00 352 LYS A CA 1
ATOM 2764 C C . LYS A 1 352 ? -38.949 3.777 30.205 1.00 88.00 352 LYS A C 1
ATOM 2766 O O . LYS A 1 352 ? -40.083 4.240 30.169 1.00 88.00 352 LYS A O 1
ATOM 2771 N N . LYS A 1 353 ? -38.546 2.829 29.352 1.00 89.56 353 LYS A N 1
ATOM 2772 C CA . LYS A 1 353 ? -39.408 2.182 28.347 1.00 89.56 353 LYS A CA 1
ATOM 2773 C C . LYS A 1 353 ? -40.090 0.916 28.866 1.00 89.56 353 LYS A C 1
ATOM 2775 O O . LYS A 1 353 ? -40.872 0.318 28.132 1.00 89.56 353 LYS A O 1
ATOM 2780 N N . PHE A 1 354 ? -39.776 0.492 30.086 1.00 86.44 354 PHE A N 1
ATOM 2781 C CA . PHE A 1 354 ? -40.291 -0.727 30.689 1.00 86.44 354 PHE A CA 1
ATOM 2782 C C . PHE A 1 354 ? -41.065 -0.388 31.966 1.00 86.44 354 PHE A C 1
ATOM 2784 O O . PHE A 1 354 ? -40.743 0.598 32.629 1.00 86.44 354 PHE A O 1
ATOM 2791 N N . PRO A 1 355 ? -42.090 -1.179 32.319 1.00 86.50 355 PRO A N 1
ATOM 2792 C CA . PRO A 1 355 ? -42.772 -1.015 33.592 1.00 86.50 355 PRO A CA 1
ATOM 2793 C C . PRO A 1 355 ? -41.787 -1.243 34.742 1.00 86.50 355 PRO A C 1
ATOM 2795 O O . PRO A 1 355 ? -41.075 -2.251 34.774 1.00 86.50 355 PRO A O 1
ATOM 2798 N N . GLU A 1 356 ? -41.755 -0.302 35.681 1.00 84.19 356 GLU A N 1
ATOM 2799 C CA . GLU A 1 356 ? -40.972 -0.441 36.901 1.00 84.19 356 GLU A CA 1
ATOM 2800 C C . GLU A 1 356 ? -41.640 -1.476 37.802 1.00 84.19 356 GLU A C 1
ATOM 2802 O O . GLU A 1 356 ? -42.831 -1.389 38.100 1.00 84.19 356 GLU A O 1
ATOM 2807 N N . LYS A 1 357 ? -40.868 -2.482 38.212 1.00 78.81 357 LYS A N 1
ATOM 2808 C CA . LYS A 1 357 ? -41.314 -3.491 39.164 1.00 78.81 357 LYS A CA 1
ATOM 2809 C C . LYS A 1 357 ? -40.463 -3.351 40.411 1.00 78.81 357 LYS A C 1
ATOM 2811 O O . LYS A 1 357 ? -39.264 -3.632 40.378 1.00 78.81 357 LYS A O 1
ATOM 2816 N N . LEU A 1 358 ? -41.073 -2.867 41.488 1.00 76.31 358 LEU A N 1
ATOM 2817 C CA . LEU A 1 358 ? -40.386 -2.731 42.763 1.00 76.31 358 LEU A CA 1
ATOM 2818 C C . LEU A 1 358 ? -40.019 -4.121 43.280 1.00 76.31 358 LEU A C 1
ATOM 2820 O O . LEU A 1 358 ? -40.768 -5.085 43.124 1.00 76.31 358 LEU A O 1
ATOM 2824 N N . TRP A 1 359 ? -38.872 -4.215 43.946 1.00 71.19 359 TRP A N 1
ATOM 2825 C CA . TRP A 1 359 ? -38.393 -5.452 44.574 1.00 71.19 359 TRP A CA 1
ATOM 2826 C C . TRP A 1 359 ? -39.296 -5.921 45.738 1.00 71.19 359 TRP A C 1
ATOM 2828 O O . TRP A 1 359 ? -39.013 -6.942 46.366 1.00 71.19 359 TRP A O 1
ATOM 2838 N N . ASP A 1 360 ? -40.372 -5.178 46.013 1.00 60.31 360 ASP A N 1
ATOM 2839 C CA . ASP A 1 360 ? -41.278 -5.319 47.148 1.00 60.31 360 ASP A CA 1
ATOM 2840 C C . ASP A 1 360 ? -42.677 -5.858 46.802 1.00 60.31 360 ASP A C 1
ATOM 2842 O O . ASP A 1 360 ? -43.452 -6.100 47.725 1.00 60.31 360 ASP A O 1
ATOM 2846 N N . GLU A 1 361 ? -43.023 -6.099 45.534 1.00 51.75 361 GLU A N 1
ATOM 2847 C CA . GLU A 1 361 ? -44.353 -6.634 45.204 1.00 51.75 361 GLU A CA 1
ATOM 2848 C C . GLU A 1 361 ? -44.351 -8.169 45.169 1.00 51.75 361 GLU A C 1
ATOM 2850 O O . GLU A 1 361 ? -43.886 -8.798 44.210 1.00 51.75 361 GLU A O 1
ATOM 2855 N N . ALA A 1 362 ? -44.842 -8.737 46.277 1.00 48.19 362 ALA A N 1
ATOM 2856 C CA . ALA A 1 362 ? -45.283 -10.123 46.414 1.00 48.19 362 ALA A CA 1
ATOM 2857 C C . ALA A 1 362 ? -46.569 -10.385 45.620 1.00 48.19 362 ALA A C 1
ATOM 2859 O O . ALA A 1 362 ? -47.453 -9.497 45.629 1.00 48.19 362 ALA A O 1
#